Protein AF-A0A2S5KRJ1-F1 (afdb_monomer)

Secondary structure (DSSP, 8-state):
---------TT-BPPPPP-S-EEEEEEEEETTTTEEEEEEEEEETTEEEEEEEPPGGGTTSSSSEEEEEEETTTTEEEEEEES--SSS--EEEEEEHHHHHHHTTT-----TT-EEEEEEEEEETTEEEEEEEEE-SS-TT-EEEEEE-TT--EEEEEETT-SS-SEEEEEEEES---GGGGSPPTTPEEEEHHHHHHHHHHHHHSS--SS-TTSSTT--HHHHHHHHHTS-HHHHHHHHHTT-

Mean predicted aligned error: 10.85 Å

Structure (mmCIF, N/CA/C/O backbone):
data_AF-A0A2S5KRJ1-F1
#
_entry.id   AF-A0A2S5KRJ1-F1
#
loop_
_atom_site.group_PDB
_atom_site.id
_atom_site.type_symbol
_atom_site.label_atom_id
_atom_site.label_alt_id
_atom_site.label_comp_id
_atom_site.label_asym_id
_atom_site.label_entity_id
_atom_site.label_seq_id
_atom_site.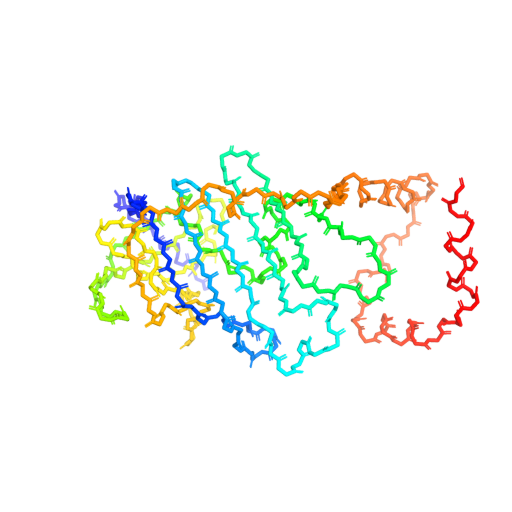pdbx_PDB_ins_code
_atom_site.Cartn_x
_atom_site.Cartn_y
_atom_site.Cartn_z
_atom_site.occupancy
_atom_site.B_iso_or_equiv
_atom_site.auth_seq_id
_atom_site.auth_comp_id
_atom_site.auth_asym_id
_atom_site.auth_atom_id
_atom_site.pdbx_PDB_model_num
ATOM 1 N N . MET A 1 1 ? -0.509 30.806 26.462 1.00 42.41 1 MET A N 1
ATOM 2 C CA . MET A 1 1 ? -1.448 29.739 26.056 1.00 42.41 1 MET A CA 1
ATOM 3 C C . MET A 1 1 ? -0.734 28.420 26.273 1.00 42.41 1 MET A C 1
ATOM 5 O O . MET A 1 1 ? 0.253 28.159 25.601 1.00 42.41 1 MET A O 1
ATOM 9 N N . LEU A 1 2 ? -1.128 27.694 27.318 1.00 40.06 2 LEU A N 1
ATOM 10 C CA . LEU A 1 2 ? -0.472 26.469 27.767 1.00 40.06 2 LEU A CA 1
ATOM 11 C C . LEU A 1 2 ? -0.752 25.332 26.782 1.00 40.06 2 LEU A C 1
ATOM 13 O O . LEU A 1 2 ? -1.908 25.013 26.513 1.00 40.06 2 LEU A O 1
ATOM 17 N N . ALA A 1 3 ? 0.322 24.740 26.264 1.00 44.66 3 ALA A N 1
ATOM 18 C CA . ALA A 1 3 ? 0.298 23.490 25.529 1.00 44.66 3 ALA A CA 1
ATOM 19 C C . ALA A 1 3 ? -0.211 22.380 26.460 1.00 44.66 3 ALA A C 1
ATOM 21 O O . ALA A 1 3 ? 0.516 21.889 27.323 1.00 44.66 3 ALA A O 1
ATOM 22 N N . GLY A 1 4 ? -1.481 22.011 26.300 1.00 41.34 4 GLY A N 1
ATOM 23 C CA . GLY A 1 4 ? -2.027 20.782 26.852 1.00 41.34 4 GLY A CA 1
ATOM 24 C C . GLY A 1 4 ? -1.409 19.600 26.117 1.00 41.34 4 GLY A C 1
ATOM 25 O O . GLY A 1 4 ? -1.949 19.141 25.115 1.00 41.34 4 GLY A O 1
ATOM 26 N N . LEU A 1 5 ? -0.256 19.136 26.600 1.00 47.00 5 LEU A N 1
ATOM 27 C CA . LEU A 1 5 ? 0.255 17.802 26.315 1.00 47.00 5 LEU A CA 1
ATOM 28 C C . LEU A 1 5 ? -0.793 16.810 26.827 1.00 47.00 5 LEU A C 1
ATOM 30 O O . LEU A 1 5 ? -0.835 16.491 28.013 1.00 47.00 5 LEU A O 1
ATOM 34 N N . LEU A 1 6 ? -1.685 16.380 25.936 1.00 51.94 6 LEU A N 1
ATOM 35 C CA . LEU A 1 6 ? -2.538 15.225 26.168 1.00 51.94 6 LEU A CA 1
ATOM 36 C C . LEU A 1 6 ? -1.606 14.060 26.498 1.00 51.94 6 LEU A C 1
ATOM 38 O O . LEU A 1 6 ? -0.845 13.602 25.646 1.00 51.94 6 LEU A O 1
ATOM 42 N N . ALA A 1 7 ? -1.633 13.635 27.760 1.00 54.44 7 ALA A N 1
ATOM 43 C CA . ALA A 1 7 ? -0.991 12.413 28.195 1.00 54.44 7 ALA A CA 1
ATOM 44 C C . ALA A 1 7 ? -1.502 11.284 27.295 1.00 54.44 7 ALA A C 1
ATOM 46 O O . ALA A 1 7 ? -2.692 10.965 27.300 1.00 54.44 7 ALA A O 1
ATOM 47 N N . ILE A 1 8 ? -0.612 10.715 26.484 1.00 53.53 8 ILE A N 1
ATOM 48 C CA . ILE A 1 8 ? -0.891 9.477 25.768 1.00 53.53 8 ILE A CA 1
ATOM 49 C C . ILE A 1 8 ? -1.135 8.439 26.866 1.00 53.53 8 ILE A C 1
ATOM 51 O O . ILE A 1 8 ? -0.222 8.090 27.613 1.00 53.53 8 ILE A O 1
ATOM 55 N N . ASN A 1 9 ? -2.399 8.043 27.028 1.00 56.94 9 ASN A N 1
ATOM 56 C CA . ASN A 1 9 ? -2.825 7.048 28.004 1.00 56.94 9 ASN A CA 1
ATOM 57 C C . ASN A 1 9 ? -1.955 5.790 27.882 1.00 56.94 9 ASN A C 1
ATOM 59 O O . ASN A 1 9 ? -1.609 5.374 26.775 1.00 56.94 9 ASN A O 1
ATOM 63 N N . ALA A 1 10 ? -1.680 5.135 29.012 1.00 58.44 10 ALA A N 1
ATOM 64 C CA . ALA A 1 10 ? -0.936 3.874 29.128 1.00 58.44 10 ALA A CA 1
ATOM 65 C C . ALA A 1 10 ? -1.621 2.655 28.451 1.00 58.44 10 ALA A C 1
ATOM 67 O O . ALA A 1 10 ? -1.411 1.514 28.847 1.00 58.44 10 ALA A O 1
ATOM 68 N N . GLN A 1 11 ? -2.475 2.890 27.454 1.00 72.56 11 GLN A N 1
ATOM 69 C CA . GLN A 1 11 ? -3.311 1.910 26.759 1.00 72.56 11 GLN A CA 1
ATOM 70 C C . GLN A 1 11 ? -3.100 1.934 25.238 1.00 72.56 11 GLN A C 1
ATOM 72 O O . GLN A 1 11 ? -3.869 1.312 24.509 1.00 72.56 11 GLN A O 1
ATOM 77 N N . ALA A 1 12 ? -2.073 2.638 24.747 1.00 85.25 12 ALA A N 1
ATOM 78 C CA . ALA A 1 12 ? -1.711 2.592 23.337 1.00 85.25 12 ALA A CA 1
ATOM 79 C C . ALA A 1 12 ? -1.321 1.153 22.955 1.00 85.25 12 ALA A C 1
ATOM 81 O O . ALA A 1 12 ? -0.321 0.613 23.426 1.00 85.25 12 ALA A O 1
ATOM 82 N N . ALA A 1 13 ? -2.144 0.524 22.123 1.00 92.94 13 ALA A N 1
ATOM 83 C CA . ALA A 1 13 ? -1.949 -0.820 21.612 1.00 92.94 13 ALA A CA 1
ATOM 84 C C . ALA A 1 13 ? -1.589 -0.765 20.126 1.00 92.94 13 ALA A C 1
ATOM 86 O O . ALA A 1 13 ? -1.962 0.161 19.401 1.00 92.94 13 ALA A O 1
ATOM 87 N N . GLN A 1 14 ? -0.870 -1.780 19.663 1.00 94.06 14 GLN A N 1
ATOM 88 C CA . GLN A 1 14 ? -0.626 -1.962 18.240 1.00 94.06 14 GLN A CA 1
ATOM 89 C C . GLN A 1 14 ? -1.920 -2.467 17.570 1.00 94.06 14 GLN A C 1
ATOM 91 O O . GLN A 1 14 ? -2.553 -3.390 18.099 1.00 94.06 14 GLN A O 1
ATOM 96 N N . PRO A 1 15 ? -2.342 -1.889 16.432 1.00 94.62 15 PRO A N 1
ATOM 97 C CA . PRO A 1 15 ? -3.514 -2.370 15.715 1.00 94.62 15 PRO A CA 1
ATOM 98 C C . PRO A 1 15 ? -3.286 -3.787 15.157 1.00 94.62 15 PRO A C 1
ATOM 100 O O . PRO A 1 15 ? -2.141 -4.176 14.887 1.00 94.62 15 PRO A O 1
ATOM 103 N N . PRO A 1 16 ? -4.362 -4.573 14.955 1.00 95.12 16 PRO A N 1
ATOM 104 C CA . PRO A 1 16 ? -4.246 -5.915 14.399 1.00 95.12 16 PRO A CA 1
ATOM 105 C C . PRO A 1 16 ? -3.627 -5.869 12.998 1.00 95.12 16 PRO A C 1
ATOM 107 O O . PRO A 1 16 ? -3.940 -4.989 12.201 1.00 95.12 16 PRO A O 1
ATOM 110 N N . GLN A 1 17 ? -2.758 -6.837 12.709 1.00 92.88 17 GLN A N 1
ATOM 111 C CA . GLN A 1 17 ? -2.114 -6.998 11.403 1.00 92.88 17 GLN A CA 1
ATOM 112 C C . GLN A 1 17 ? -2.881 -7.996 10.531 1.00 92.88 17 GLN A C 1
ATOM 114 O O . GLN A 1 17 ? -3.458 -8.935 11.095 1.00 92.88 17 GLN A O 1
ATOM 119 N N . PRO A 1 18 ? -2.879 -7.834 9.191 1.00 93.50 18 PRO A N 1
ATOM 120 C CA . PRO A 1 18 ? -3.532 -8.767 8.283 1.00 93.50 18 PRO A CA 1
ATOM 121 C C . PRO A 1 18 ? -3.092 -10.213 8.539 1.00 93.50 18 PRO A C 1
ATOM 123 O O . PRO A 1 18 ? -1.918 -10.553 8.403 1.00 93.50 18 PRO A O 1
ATOM 126 N N . LYS A 1 19 ? -4.037 -11.082 8.903 1.00 94.06 19 LYS A N 1
ATOM 127 C CA . LYS A 1 19 ? -3.770 -12.513 9.154 1.00 94.06 19 LYS A CA 1
ATOM 128 C C . LYS A 1 19 ? -3.854 -13.367 7.892 1.00 94.06 19 LYS A C 1
ATOM 130 O O . LYS A 1 19 ? -3.313 -14.469 7.857 1.00 94.06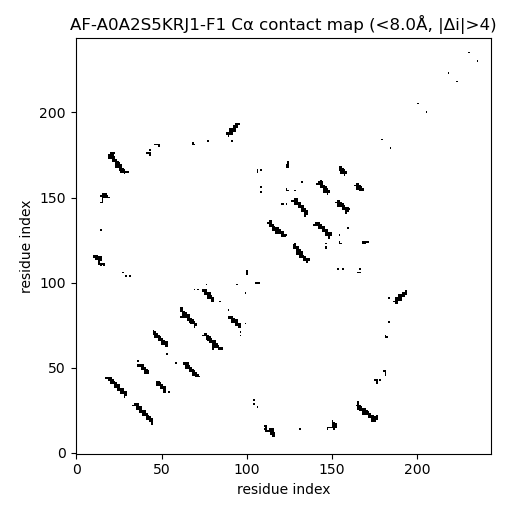 19 LYS A O 1
ATOM 135 N N . ALA A 1 20 ? -4.564 -12.878 6.880 1.00 94.88 20 ALA A N 1
ATOM 136 C CA . ALA A 1 20 ? -4.814 -13.582 5.634 1.00 94.88 20 ALA A CA 1
ATOM 137 C C . ALA A 1 20 ? -4.481 -12.694 4.437 1.00 94.88 20 ALA A C 1
ATOM 139 O O . ALA A 1 20 ? -4.571 -11.468 4.494 1.00 94.88 20 ALA A O 1
ATOM 140 N N . ALA A 1 21 ? -4.123 -13.343 3.334 1.00 97.12 21 ALA A N 1
ATOM 141 C CA . ALA A 1 21 ? -3.957 -12.667 2.063 1.00 97.12 21 ALA A CA 1
ATOM 142 C C . ALA A 1 21 ? -5.320 -12.187 1.532 1.00 97.12 21 ALA A C 1
ATOM 144 O O . ALA A 1 21 ? -6.351 -12.841 1.737 1.00 97.12 21 ALA A O 1
ATOM 145 N N . TYR A 1 22 ? -5.331 -11.038 0.861 1.00 97.62 22 TYR A N 1
ATOM 146 C CA . TYR A 1 22 ? -6.554 -10.443 0.331 1.00 97.62 22 TYR A CA 1
ATOM 147 C C . TYR A 1 22 ? -6.300 -9.640 -0.942 1.00 97.62 22 TYR A C 1
ATOM 149 O O . TYR A 1 22 ? -5.178 -9.223 -1.241 1.00 97.62 22 TYR A O 1
ATOM 157 N N . GLN A 1 23 ? -7.381 -9.405 -1.675 1.00 98.12 23 GLN A N 1
ATOM 158 C CA . GLN A 1 23 ? -7.471 -8.424 -2.741 1.00 98.12 23 GLN A CA 1
ATOM 159 C C . GLN A 1 23 ? -8.573 -7.420 -2.399 1.00 98.12 23 GLN A C 1
ATOM 161 O O . GLN A 1 23 ? -9.657 -7.817 -1.978 1.00 98.12 23 GLN A O 1
ATOM 166 N N . ALA A 1 24 ? -8.317 -6.133 -2.609 1.00 98.06 24 ALA A N 1
ATOM 167 C CA . ALA A 1 24 ? -9.288 -5.071 -2.411 1.00 98.06 24 ALA A CA 1
ATOM 168 C C . ALA A 1 24 ? -9.328 -4.120 -3.611 1.00 98.06 24 ALA A C 1
ATOM 170 O O . ALA A 1 24 ? -8.292 -3.773 -4.175 1.00 98.06 24 ALA A O 1
ATOM 171 N N . GLN A 1 25 ? -10.528 -3.683 -3.988 1.00 98.12 25 GLN A N 1
ATOM 172 C CA . GLN A 1 25 ? -10.719 -2.507 -4.836 1.00 98.12 25 GLN A CA 1
ATOM 173 C C . GLN A 1 25 ? -10.811 -1.290 -3.927 1.00 98.12 25 GLN A C 1
ATOM 175 O O . GLN A 1 25 ? -11.585 -1.305 -2.966 1.00 98.12 25 GLN A O 1
ATOM 180 N N . VAL A 1 26 ? -10.020 -0.261 -4.206 1.00 97.31 26 VAL A N 1
ATOM 181 C CA . VAL A 1 26 ? -9.858 0.884 -3.310 1.00 97.31 26 VAL A CA 1
ATOM 182 C C . VAL A 1 26 ? -9.901 2.192 -4.078 1.00 97.31 26 VAL A C 1
ATOM 184 O O . VAL A 1 26 ? -9.473 2.259 -5.228 1.00 97.31 26 VAL A O 1
ATOM 187 N N . ASP A 1 27 ? -10.354 3.234 -3.401 1.00 95.75 27 ASP A N 1
ATOM 188 C CA . ASP A 1 27 ? -10.204 4.618 -3.821 1.00 95.75 27 ASP A CA 1
ATOM 189 C C . ASP A 1 27 ? -9.090 5.260 -2.993 1.00 95.75 27 ASP A C 1
ATOM 191 O O . ASP A 1 27 ? -9.167 5.293 -1.762 1.00 95.75 27 ASP A O 1
ATOM 195 N N . ILE A 1 28 ? -8.063 5.783 -3.664 1.00 93.19 28 ILE A N 1
ATOM 196 C CA . ILE A 1 28 ? -6.984 6.549 -3.033 1.00 93.19 28 ILE A CA 1
ATOM 197 C C . ILE A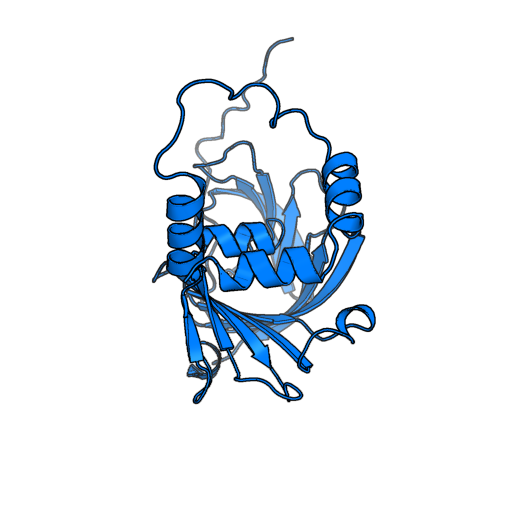 1 28 ? -7.222 8.024 -3.336 1.00 93.19 28 ILE A C 1
ATOM 199 O O . ILE A 1 28 ? -7.192 8.431 -4.497 1.00 93.19 28 ILE A O 1
ATOM 203 N N . TRP A 1 29 ? -7.476 8.832 -2.311 1.00 91.69 29 TRP A N 1
ATOM 204 C CA . TRP A 1 29 ? -7.663 10.271 -2.487 1.00 91.69 29 TRP A CA 1
ATOM 205 C C . TRP A 1 29 ? -6.341 11.014 -2.280 1.00 91.69 29 TRP A C 1
ATOM 207 O O . TRP A 1 29 ? -5.741 10.949 -1.209 1.00 91.69 29 TRP A O 1
ATOM 217 N N . ASP A 1 30 ? -5.906 11.741 -3.309 1.00 87.44 30 ASP A N 1
ATOM 218 C CA . ASP A 1 30 ? -4.767 12.654 -3.241 1.00 87.44 30 ASP A CA 1
ATOM 219 C C . ASP A 1 30 ? -5.273 14.063 -2.936 1.00 87.44 30 ASP A C 1
ATOM 221 O O . ASP A 1 30 ? -5.868 14.731 -3.791 1.00 87.44 30 ASP A O 1
ATOM 225 N N . ALA A 1 31 ? -5.015 14.520 -1.713 1.00 85.00 31 ALA A N 1
ATOM 226 C CA . ALA A 1 31 ? -5.400 15.847 -1.255 1.00 85.00 31 ALA A CA 1
ATOM 227 C C . ALA A 1 31 ? -4.734 16.972 -2.067 1.00 85.00 31 ALA A C 1
ATOM 229 O O . ALA A 1 31 ? -5.354 18.015 -2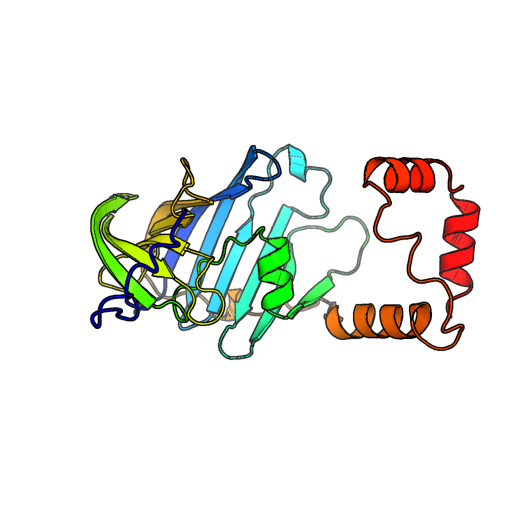.263 1.00 85.00 31 ALA A O 1
ATOM 230 N N . ARG A 1 32 ? -3.514 16.760 -2.589 1.00 83.81 32 ARG A N 1
ATOM 231 C CA . ARG A 1 32 ? -2.750 17.783 -3.334 1.00 83.81 32 ARG A CA 1
ATOM 232 C C . ARG A 1 32 ? -3.430 18.135 -4.648 1.00 83.81 32 ARG A C 1
ATOM 234 O O . ARG A 1 32 ? -3.503 19.296 -5.028 1.00 83.81 32 ARG A O 1
ATOM 241 N N . ASN A 1 33 ? -3.944 17.109 -5.318 1.00 85.44 33 ASN A N 1
ATOM 242 C CA . ASN A 1 33 ? -4.598 17.231 -6.616 1.00 85.44 33 ASN A CA 1
ATOM 243 C C . ASN A 1 33 ? -6.128 17.258 -6.503 1.00 85.44 33 ASN A C 1
ATOM 245 O O . ASN A 1 33 ? -6.812 17.408 -7.512 1.00 85.44 33 ASN A O 1
ATOM 249 N N . ASN A 1 34 ? -6.661 17.085 -5.288 1.00 89.75 34 ASN A N 1
ATOM 250 C CA . ASN A 1 34 ? -8.076 16.877 -4.994 1.00 89.75 34 ASN A CA 1
ATOM 251 C C . ASN A 1 34 ? -8.725 15.818 -5.909 1.00 89.75 34 ASN A C 1
ATOM 253 O O . ASN A 1 34 ? -9.796 16.026 -6.483 1.00 89.75 34 ASN A O 1
ATOM 257 N N . ARG A 1 35 ? -8.057 14.671 -6.069 1.00 89.62 35 ARG A N 1
ATOM 258 C CA . ARG A 1 35 ? -8.453 13.615 -7.016 1.00 89.62 35 ARG A CA 1
ATOM 259 C C . ARG A 1 35 ? -8.530 12.254 -6.357 1.00 89.62 35 ARG A C 1
ATOM 261 O O . ARG A 1 35 ? -7.877 12.010 -5.350 1.00 89.62 35 ARG A O 1
ATOM 268 N N . VAL A 1 36 ? -9.351 11.383 -6.935 1.00 92.06 36 VAL A N 1
ATOM 269 C CA . VAL A 1 36 ? -9.488 9.988 -6.513 1.00 92.06 36 VAL A CA 1
ATOM 270 C C . VAL A 1 36 ? -8.889 9.093 -7.584 1.00 92.06 36 VAL A C 1
ATOM 272 O O . VAL A 1 36 ? -9.258 9.194 -8.752 1.00 92.06 36 VAL A O 1
ATOM 275 N N . TYR A 1 37 ? -7.991 8.211 -7.167 1.00 92.19 37 TYR A N 1
ATOM 276 C CA . TYR A 1 37 ? -7.362 7.208 -8.007 1.00 92.19 37 TYR A CA 1
ATOM 277 C C . TYR A 1 37 ? -7.905 5.829 -7.627 1.00 92.19 37 TYR A C 1
ATOM 279 O O . TYR A 1 37 ? -7.600 5.343 -6.532 1.00 92.19 37 TYR A O 1
ATOM 287 N N . PRO A 1 38 ? -8.708 5.189 -8.493 1.00 95.31 38 PRO A N 1
ATOM 288 C CA . PRO A 1 38 ? -9.123 3.817 -8.268 1.00 95.31 38 PRO A CA 1
ATOM 289 C C . PRO A 1 38 ? -7.912 2.892 -8.401 1.00 95.31 38 PRO A C 1
ATOM 291 O O . PRO A 1 38 ? -7.102 3.003 -9.328 1.00 95.31 38 PRO A O 1
ATOM 294 N N . ALA A 1 39 ? -7.779 1.957 -7.473 1.00 95.75 39 ALA A N 1
ATOM 295 C CA . ALA A 1 39 ? -6.682 1.009 -7.448 1.00 95.75 39 ALA A CA 1
ATOM 296 C C . ALA A 1 39 ? -7.146 -0.381 -7.011 1.00 95.75 39 ALA A C 1
ATOM 298 O O . ALA A 1 39 ? -8.210 -0.569 -6.421 1.00 95.75 39 ALA A O 1
ATOM 299 N N . VAL A 1 40 ? -6.315 -1.374 -7.313 1.00 97.19 40 VAL A N 1
ATOM 300 C CA . VAL A 1 40 ? -6.439 -2.724 -6.768 1.00 97.19 40 VAL A CA 1
ATOM 301 C C . VAL A 1 40 ? -5.256 -2.975 -5.851 1.00 97.19 40 VAL A C 1
ATOM 303 O O . VAL A 1 40 ? -4.107 -2.889 -6.290 1.00 97.19 40 VAL A O 1
ATOM 306 N N . VAL A 1 41 ? -5.546 -3.298 -4.597 1.00 96.94 41 VAL A N 1
ATOM 307 C CA . VAL A 1 41 ? -4.561 -3.704 -3.598 1.00 96.94 41 VAL A CA 1
ATOM 308 C C . VAL A 1 41 ? -4.577 -5.220 -3.497 1.00 96.94 41 VAL A C 1
ATOM 310 O O . VAL A 1 41 ? -5.630 -5.816 -3.303 1.00 96.94 41 VAL A O 1
ATOM 313 N N . ASN A 1 42 ? -3.417 -5.849 -3.620 1.00 97.44 42 ASN A N 1
ATOM 314 C CA . ASN A 1 42 ? -3.202 -7.237 -3.237 1.00 97.44 42 ASN A CA 1
ATOM 315 C C . ASN A 1 42 ? -2.266 -7.233 -2.027 1.00 97.44 42 ASN A C 1
ATOM 317 O O . ASN A 1 42 ? -1.248 -6.543 -2.045 1.00 97.44 42 ASN A O 1
ATOM 321 N N . ALA A 1 43 ? -2.579 -8.011 -1.000 1.00 95.50 43 ALA A N 1
ATOM 322 C CA . ALA A 1 43 ? -1.718 -8.187 0.161 1.00 95.50 43 ALA A CA 1
ATOM 323 C C . ALA A 1 43 ? -1.468 -9.673 0.403 1.00 95.50 43 ALA A C 1
ATOM 325 O O . ALA A 1 43 ? -2.386 -10.491 0.313 1.00 95.50 43 ALA A O 1
ATOM 326 N N . TYR A 1 44 ? -0.220 -10.016 0.698 1.00 91.75 44 TYR A N 1
ATOM 327 C CA . TYR A 1 44 ? 0.217 -11.377 0.973 1.00 91.75 44 TYR A CA 1
ATOM 328 C C . TYR A 1 44 ? 1.311 -11.341 2.029 1.00 91.75 44 TYR A C 1
ATOM 330 O O . TYR A 1 44 ? 2.340 -10.710 1.806 1.00 91.75 44 TYR A O 1
ATOM 338 N N . THR A 1 45 ? 1.078 -12.020 3.156 1.00 85.25 45 THR A N 1
ATOM 339 C CA . THR A 1 45 ? 1.955 -12.000 4.338 1.00 85.25 45 THR A CA 1
ATOM 340 C C . THR A 1 45 ? 2.271 -10.567 4.783 1.00 85.25 45 THR A C 1
ATOM 342 O O . THR A 1 45 ? 1.407 -9.911 5.354 1.00 85.25 45 THR A O 1
ATOM 345 N N . SER A 1 46 ? 3.472 -10.072 4.494 1.00 88.12 46 SER A N 1
ATOM 346 C CA . SER A 1 46 ? 3.929 -8.706 4.758 1.00 88.12 46 SER A CA 1
ATOM 347 C C . SER A 1 46 ? 3.954 -7.825 3.508 1.00 88.12 46 SER A C 1
ATOM 349 O O . SER A 1 46 ? 4.086 -6.612 3.623 1.00 88.12 46 SER A O 1
ATOM 351 N N . LYS A 1 47 ? 3.853 -8.408 2.309 1.00 92.94 47 LYS A N 1
ATOM 352 C CA . LYS A 1 47 ? 3.994 -7.691 1.043 1.00 92.94 47 LYS A CA 1
ATOM 353 C C . LYS A 1 47 ? 2.669 -7.093 0.602 1.00 92.94 47 LYS A C 1
ATOM 355 O O . LYS A 1 47 ? 1.609 -7.715 0.708 1.00 92.94 47 LYS A O 1
ATOM 360 N N . MET A 1 48 ? 2.751 -5.910 0.013 1.00 94.88 48 MET A N 1
ATOM 361 C CA . MET A 1 48 ? 1.611 -5.222 -0.575 1.00 94.88 48 MET A CA 1
ATOM 362 C C . MET A 1 48 ? 1.909 -4.881 -2.026 1.00 94.88 48 MET A C 1
ATOM 364 O O . MET A 1 48 ? 3.026 -4.524 -2.381 1.00 94.88 48 MET A O 1
ATOM 368 N N . ARG A 1 49 ? 0.900 -4.975 -2.880 1.00 95.38 49 ARG A N 1
ATOM 369 C CA . ARG A 1 49 ? 0.949 -4.542 -4.268 1.00 95.38 49 ARG A CA 1
ATOM 370 C C . ARG A 1 49 ? -0.235 -3.638 -4.533 1.00 95.38 49 ARG A C 1
ATOM 372 O O . ARG A 1 49 ? -1.365 -4.027 -4.273 1.00 95.38 49 ARG A O 1
ATOM 379 N N . ILE A 1 50 ? 0.019 -2.480 -5.117 1.00 95.12 50 ILE A N 1
ATOM 380 C CA . ILE A 1 50 ? -0.993 -1.511 -5.515 1.00 95.12 50 ILE A CA 1
ATOM 381 C C . ILE A 1 50 ? -0.898 -1.346 -7.022 1.00 95.12 50 ILE A C 1
ATOM 383 O O . ILE A 1 50 ? 0.130 -0.924 -7.545 1.00 95.12 50 ILE A O 1
ATOM 387 N N . ARG A 1 51 ? -1.971 -1.679 -7.731 1.00 95.38 51 ARG A N 1
ATOM 388 C CA . ARG A 1 51 ? -2.118 -1.388 -9.155 1.00 95.38 51 ARG A CA 1
ATOM 389 C C . ARG A 1 51 ? -3.091 -0.231 -9.312 1.00 95.38 51 ARG A C 1
ATOM 391 O O . ARG A 1 51 ? -4.293 -0.429 -9.148 1.00 95.38 51 ARG A O 1
ATOM 398 N N . MET A 1 52 ? -2.575 0.946 -9.646 1.00 93.06 52 MET A N 1
ATOM 399 C CA . MET A 1 52 ? -3.406 2.098 -9.992 1.00 93.06 52 MET A CA 1
ATOM 400 C C . MET A 1 52 ? -4.065 1.850 -11.346 1.00 93.06 52 MET A C 1
ATOM 402 O O . MET A 1 52 ? -3.394 1.463 -12.304 1.00 93.06 52 MET A O 1
ATOM 406 N N . GLN A 1 53 ? -5.377 2.038 -11.427 1.00 90.56 53 GLN A N 1
ATOM 407 C CA . GLN A 1 53 ? -6.089 1.965 -12.695 1.00 90.56 53 GLN A CA 1
ATOM 408 C C . GLN A 1 53 ? -5.860 3.265 -13.470 1.00 90.56 53 GLN A C 1
ATOM 410 O O . GLN A 1 53 ? -5.817 4.349 -12.889 1.00 90.56 53 GLN A O 1
ATOM 415 N N . LYS A 1 54 ? -5.689 3.162 -14.788 1.00 85.56 54 LYS A N 1
ATOM 416 C CA . LYS A 1 54 ? -5.482 4.327 -15.649 1.00 85.56 54 LYS A CA 1
ATOM 417 C C . LYS A 1 54 ? -6.763 5.148 -15.720 1.00 85.56 54 LYS A C 1
ATOM 419 O O . LYS A 1 54 ? -7.785 4.674 -16.209 1.00 85.56 54 LYS A O 1
ATOM 424 N N . THR A 1 55 ? -6.691 6.376 -15.227 1.00 86.56 55 THR A N 1
ATOM 425 C CA . THR A 1 55 ? -7.752 7.371 -15.387 1.00 86.56 55 THR A CA 1
ATOM 426 C C . THR A 1 55 ? -7.564 8.139 -16.698 1.00 86.56 55 THR A C 1
ATOM 428 O O . THR A 1 55 ? -6.543 7.997 -17.380 1.00 86.56 55 THR A O 1
ATOM 431 N N . GLN A 1 56 ? -8.539 8.973 -17.066 1.00 85.44 56 GLN A N 1
ATOM 432 C CA . GLN A 1 56 ? -8.459 9.816 -18.263 1.00 85.44 56 GLN A CA 1
ATOM 433 C C . GLN A 1 56 ? -7.235 10.746 -18.237 1.00 85.44 56 GLN A C 1
ATOM 435 O O . GLN A 1 56 ? -6.610 10.999 -19.259 1.00 85.44 56 GLN A O 1
ATOM 440 N N . GLU A 1 57 ? -6.828 11.203 -17.062 1.00 79.56 57 GLU A N 1
ATOM 441 C CA . GLU A 1 57 ? -5.701 12.120 -16.894 1.00 79.56 57 GLU A CA 1
ATOM 442 C C . GLU 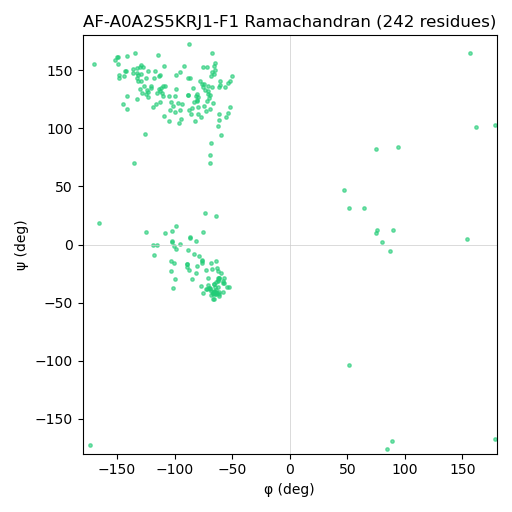A 1 57 ? -4.351 11.401 -16.937 1.00 79.56 57 GLU A C 1
ATOM 444 O O . GLU A 1 57 ? -3.324 12.016 -17.208 1.00 79.56 57 GLU A O 1
ATOM 449 N N . MET A 1 58 ? -4.357 10.082 -16.739 1.00 80.19 58 MET A N 1
ATOM 450 C CA . MET A 1 58 ? -3.196 9.226 -16.947 1.00 80.19 58 MET A CA 1
ATOM 451 C C . MET A 1 58 ? -3.071 8.752 -18.401 1.00 80.19 58 MET A C 1
ATOM 453 O O . MET A 1 58 ? -2.201 7.933 -18.686 1.00 80.19 58 MET A O 1
ATOM 457 N N . GLN A 1 59 ? -3.902 9.229 -19.340 1.00 83.00 59 GLN A N 1
ATOM 458 C CA . GLN A 1 59 ? -3.864 8.779 -20.742 1.00 83.00 59 GLN A CA 1
ATOM 459 C C . GLN A 1 59 ? -2.483 8.927 -21.383 1.00 83.00 59 GLN A C 1
ATOM 461 O O . GLN A 1 59 ? -2.054 8.022 -22.102 1.00 83.00 59 GLN A O 1
ATOM 466 N N . ASN A 1 60 ? -1.773 10.001 -21.030 1.00 81.81 60 ASN A N 1
ATOM 467 C CA . ASN A 1 60 ? -0.434 10.306 -21.529 1.00 81.81 60 ASN A CA 1
ATOM 468 C C . ASN A 1 60 ? 0.686 9.575 -20.772 1.00 81.81 60 ASN A C 1
ATOM 470 O O . ASN A 1 60 ? 1.840 9.640 -21.190 1.00 81.81 60 ASN A O 1
ATOM 474 N N . MET A 1 61 ? 0.384 8.887 -19.665 1.00 75.81 61 MET A N 1
ATOM 475 C CA . MET A 1 61 ? 1.386 8.063 -18.997 1.00 75.81 61 MET A CA 1
ATOM 476 C C . MET A 1 61 ? 1.689 6.820 -19.846 1.00 75.81 61 MET A C 1
ATOM 478 O O . MET A 1 61 ? 0.756 6.183 -20.354 1.00 75.81 61 MET A O 1
ATOM 482 N N . PRO A 1 62 ? 2.975 6.451 -19.993 1.00 75.12 62 PRO A N 1
ATOM 483 C CA . PRO A 1 62 ? 3.352 5.235 -20.695 1.00 75.12 62 PRO A CA 1
ATOM 484 C C . PRO A 1 62 ? 2.769 4.002 -19.997 1.00 75.12 62 PRO A C 1
ATOM 486 O O . PRO A 1 62 ? 2.839 3.865 -18.774 1.00 75.12 62 PRO A O 1
ATOM 489 N N . GLY A 1 63 ? 2.225 3.085 -20.798 1.00 81.75 63 GLY A N 1
ATOM 490 C CA . GLY A 1 63 ? 1.573 1.873 -20.314 1.00 81.75 63 GLY A CA 1
ATOM 491 C C . GLY A 1 63 ? 0.101 2.053 -19.921 1.00 81.75 63 GLY A C 1
ATOM 492 O O . GLY A 1 63 ? -0.513 3.107 -20.098 1.00 81.75 63 GLY A O 1
ATOM 493 N N . ASP A 1 64 ? -0.472 0.976 -19.394 1.00 81.44 64 ASP A N 1
ATOM 494 C CA . ASP A 1 64 ? -1.895 0.822 -19.079 1.00 81.44 64 ASP A CA 1
ATOM 495 C C . ASP A 1 64 ? -2.204 1.017 -17.591 1.00 81.44 64 ASP A C 1
ATOM 497 O O . ASP A 1 64 ? -3.363 1.150 -17.215 1.00 81.44 64 ASP A O 1
ATOM 501 N N . ALA A 1 65 ? -1.190 0.969 -16.728 1.00 84.44 65 ALA A N 1
ATOM 502 C CA . ALA A 1 65 ? -1.305 1.173 -15.286 1.00 84.44 65 ALA A CA 1
ATOM 503 C C . ALA A 1 65 ? 0.088 1.279 -14.662 1.00 84.44 65 ALA A C 1
ATOM 505 O O . ALA A 1 65 ? 1.039 0.694 -15.179 1.00 84.44 65 ALA A O 1
ATOM 506 N N . ALA A 1 66 ? 0.183 1.939 -13.511 1.00 89.19 66 ALA A N 1
ATOM 507 C CA . ALA A 1 66 ? 1.367 1.897 -12.660 1.00 89.19 66 ALA A CA 1
ATOM 508 C C . ALA A 1 66 ? 1.149 0.890 -11.524 1.00 89.19 66 ALA A C 1
ATOM 510 O O . ALA A 1 66 ? 0.092 0.867 -10.885 1.00 89.19 66 ALA A O 1
ATOM 511 N N . VAL A 1 67 ? 2.146 0.040 -11.289 1.00 93.62 67 VAL A N 1
ATOM 512 C CA . VAL A 1 67 ? 2.166 -0.914 -10.180 1.00 93.62 67 VAL A CA 1
ATOM 513 C C . VAL A 1 67 ? 3.258 -0.514 -9.207 1.00 93.62 67 VAL A C 1
ATOM 515 O O . VAL A 1 67 ? 4.392 -0.285 -9.617 1.00 93.62 67 VAL A O 1
ATOM 518 N N . ALA A 1 68 ? 2.911 -0.474 -7.926 1.00 93.38 68 ALA A N 1
ATOM 519 C CA . ALA A 1 68 ? 3.845 -0.377 -6.819 1.00 93.38 68 ALA A CA 1
ATOM 520 C C . ALA A 1 68 ? 3.792 -1.671 -5.998 1.00 93.38 68 ALA A C 1
ATOM 522 O O . ALA A 1 68 ? 2.707 -2.169 -5.700 1.00 93.38 68 ALA A O 1
ATOM 523 N N . VAL A 1 69 ? 4.945 -2.224 -5.640 1.00 94.88 69 VAL A N 1
ATOM 524 C CA . VAL A 1 69 ? 5.085 -3.366 -4.729 1.00 94.88 69 VAL A CA 1
ATOM 525 C C . VAL A 1 69 ? 5.928 -2.922 -3.543 1.00 94.88 69 VAL A C 1
ATOM 527 O O . VAL A 1 69 ? 6.956 -2.284 -3.741 1.00 94.88 69 VAL A O 1
ATOM 530 N N . PHE A 1 70 ? 5.499 -3.275 -2.339 1.00 92.94 70 PHE A N 1
ATOM 531 C CA . PHE A 1 70 ? 6.103 -2.905 -1.066 1.00 92.94 70 PHE A CA 1
ATOM 532 C C . PHE A 1 70 ? 6.443 -4.166 -0.290 1.00 92.94 70 PHE A C 1
ATOM 534 O O . PHE A 1 70 ? 5.590 -5.047 -0.135 1.00 92.94 70 PHE A O 1
ATOM 541 N N . ASP A 1 71 ? 7.664 -4.228 0.223 1.00 92.31 71 ASP A N 1
ATOM 542 C CA . ASP A 1 71 ? 8.099 -5.261 1.147 1.00 92.31 71 ASP A CA 1
ATOM 543 C C . ASP A 1 71 ? 8.678 -4.607 2.412 1.00 92.31 71 ASP A C 1
ATOM 545 O O . ASP A 1 71 ? 9.854 -4.241 2.447 1.00 92.31 71 ASP A O 1
ATOM 549 N N . PRO A 1 72 ? 7.868 -4.435 3.470 1.00 86.94 72 PRO A N 1
ATOM 550 C CA . PRO A 1 72 ? 8.321 -3.809 4.705 1.00 86.94 72 PRO A CA 1
ATOM 551 C C . PRO A 1 72 ? 9.336 -4.673 5.465 1.00 86.94 72 PRO A C 1
ATOM 553 O O . PRO A 1 72 ? 10.023 -4.154 6.338 1.00 86.94 72 PRO A O 1
ATOM 556 N N . VAL A 1 73 ? 9.460 -5.969 5.144 1.00 88.88 73 VAL A N 1
ATOM 557 C CA . VAL A 1 73 ? 10.458 -6.845 5.775 1.00 88.88 73 VAL A CA 1
ATOM 558 C C . VAL A 1 73 ? 11.847 -6.545 5.223 1.00 88.88 73 VAL A C 1
ATOM 560 O O . VAL A 1 73 ? 12.806 -6.493 5.989 1.00 88.88 73 VAL A O 1
ATOM 563 N N . THR A 1 74 ? 11.963 -6.323 3.911 1.00 91.06 74 THR A N 1
ATOM 564 C CA . THR A 1 74 ? 13.244 -5.960 3.282 1.00 91.06 74 THR A CA 1
ATOM 565 C C . THR A 1 74 ? 13.484 -4.450 3.241 1.00 91.06 74 THR A C 1
ATOM 567 O O . THR A 1 74 ? 14.619 -4.021 3.049 1.00 91.06 74 THR A O 1
ATOM 570 N N . GLY A 1 75 ? 12.440 -3.636 3.426 1.00 89.50 75 GLY A N 1
ATOM 571 C CA . GLY A 1 75 ? 12.492 -2.180 3.272 1.00 89.50 75 GLY A CA 1
ATOM 572 C C . GLY A 1 75 ? 12.526 -1.721 1.810 1.00 89.50 75 GLY A C 1
ATOM 573 O O . GLY A 1 75 ? 12.798 -0.548 1.538 1.00 89.50 75 GLY A O 1
ATOM 574 N N . GLU A 1 76 ? 12.254 -2.628 0.871 1.00 90.69 76 GLU A N 1
ATOM 575 C CA . GLU A 1 76 ? 12.314 -2.369 -0.563 1.00 90.69 76 GLU A CA 1
ATOM 576 C C . GLU A 1 76 ? 10.929 -2.082 -1.140 1.00 90.69 76 GLU A C 1
ATOM 578 O O . GLU A 1 76 ? 9.919 -2.680 -0.756 1.00 90.69 76 GLU A O 1
ATOM 583 N N . ALA A 1 77 ? 10.901 -1.204 -2.136 1.00 93.06 77 ALA A N 1
ATOM 584 C CA . ALA A 1 77 ? 9.741 -0.999 -2.975 1.00 93.06 77 ALA A CA 1
ATOM 585 C C . ALA A 1 77 ? 10.127 -0.987 -4.456 1.00 93.06 77 ALA A C 1
ATOM 587 O O . ALA A 1 77 ? 11.210 -0.546 -4.843 1.00 93.06 77 ALA A O 1
ATOM 588 N N . PHE A 1 78 ? 9.212 -1.459 -5.297 1.00 94.38 78 PHE A N 1
ATOM 589 C CA . PHE A 1 78 ? 9.363 -1.486 -6.747 1.00 94.38 78 PHE A CA 1
ATOM 590 C C . PHE A 1 78 ? 8.200 -0.750 -7.388 1.00 94.38 78 PHE A C 1
ATOM 592 O O . PHE A 1 78 ? 7.049 -1.014 -7.048 1.00 94.38 78 PHE A O 1
ATOM 599 N N . VAL A 1 79 ? 8.483 0.125 -8.346 1.00 93.00 79 VAL A N 1
ATOM 600 C CA . VAL A 1 79 ? 7.461 0.803 -9.144 1.00 93.00 79 VAL A CA 1
ATOM 601 C C . VAL A 1 79 ? 7.736 0.552 -10.617 1.00 93.00 79 VAL A C 1
ATOM 603 O O . VAL A 1 79 ? 8.857 0.744 -11.085 1.00 93.00 79 VAL A O 1
ATOM 606 N N . TYR A 1 80 ? 6.725 0.110 -11.357 1.00 92.81 80 TYR A N 1
ATOM 607 C CA . TYR A 1 80 ? 6.852 -0.160 -12.786 1.00 92.81 80 TYR A CA 1
ATOM 608 C C . TYR A 1 80 ? 5.537 0.099 -13.535 1.00 92.81 80 TYR A C 1
ATOM 610 O O . TYR A 1 80 ? 4.452 -0.133 -12.988 1.00 92.81 80 TYR A O 1
ATOM 618 N N . PRO A 1 81 ? 5.600 0.581 -14.789 1.00 91.25 81 PRO A N 1
ATOM 619 C CA . PRO A 1 81 ? 4.434 0.617 -15.654 1.00 91.25 81 PRO A CA 1
ATOM 620 C C . PRO A 1 81 ? 4.076 -0.806 -16.095 1.00 91.25 81 PRO A C 1
ATOM 622 O O . PRO A 1 81 ? 4.927 -1.682 -16.195 1.00 91.25 81 PRO A O 1
ATOM 625 N N . THR A 1 82 ? 2.807 -1.037 -16.394 1.00 89.44 82 THR A N 1
ATOM 626 C CA . THR A 1 82 ? 2.315 -2.269 -17.026 1.00 89.44 82 THR A CA 1
ATOM 627 C C . THR A 1 82 ? 1.764 -1.954 -18.407 1.00 89.44 82 THR A C 1
ATOM 629 O O . THR A 1 82 ? 1.481 -0.798 -18.699 1.00 89.44 82 THR A O 1
ATOM 632 N N . GLY A 1 83 ? 1.588 -2.963 -19.259 1.00 86.19 83 GLY A N 1
ATOM 633 C CA . GLY A 1 83 ? 1.106 -2.765 -20.628 1.00 86.19 83 GLY A CA 1
ATOM 634 C C . GLY A 1 83 ? 2.228 -2.514 -21.634 1.00 86.19 83 GLY A C 1
ATOM 635 O O . GLY A 1 83 ? 3.412 -2.720 -21.345 1.00 86.19 83 GLY A O 1
ATOM 636 N N . ARG A 1 84 ? 1.852 -2.106 -22.850 1.00 77.31 84 ARG A N 1
ATOM 637 C CA . ARG A 1 84 ? 2.821 -1.795 -23.910 1.00 77.31 84 ARG A CA 1
ATOM 638 C C . ARG A 1 84 ? 3.396 -0.396 -23.699 1.00 77.31 84 ARG A C 1
ATOM 640 O O . ARG A 1 84 ? 2.661 0.585 -23.656 1.00 77.31 84 ARG A O 1
ATOM 647 N N . VAL A 1 85 ? 4.719 -0.309 -23.612 1.00 77.25 85 VAL A N 1
ATOM 648 C CA . VAL A 1 85 ? 5.456 0.959 -23.610 1.00 77.25 85 VAL A CA 1
ATOM 649 C C . VAL A 1 85 ? 5.927 1.196 -25.045 1.00 77.25 85 VAL A C 1
ATOM 651 O O . VAL A 1 85 ? 6.580 0.331 -25.618 1.00 77.25 85 VAL A O 1
ATOM 654 N N . ALA A 1 86 ? 5.532 2.317 -25.657 1.00 65.00 86 ALA A N 1
ATOM 655 C CA . ALA A 1 86 ? 5.497 2.475 -27.118 1.00 65.00 86 ALA A CA 1
ATOM 656 C C . ALA A 1 86 ? 6.854 2.396 -27.852 1.00 65.00 86 ALA A C 1
ATOM 658 O O . ALA A 1 86 ? 6.854 2.232 -29.066 1.00 65.00 86 ALA A O 1
ATOM 659 N N . ALA A 1 87 ? 7.993 2.484 -27.162 1.00 62.38 87 ALA A N 1
ATOM 660 C CA . ALA A 1 87 ? 9.318 2.415 -27.792 1.00 62.38 87 ALA A CA 1
ATOM 661 C C . ALA A 1 87 ? 10.465 2.185 -26.785 1.00 62.38 87 ALA A C 1
ATOM 663 O O . ALA A 1 87 ? 11.610 2.515 -27.076 1.00 62.38 87 ALA A O 1
ATOM 664 N N . GLY A 1 88 ? 10.170 1.703 -25.572 1.00 66.56 88 GLY A N 1
ATOM 665 C CA . GLY A 1 88 ? 11.116 1.757 -24.453 1.00 66.56 88 GLY A CA 1
ATOM 666 C C . GLY A 1 88 ? 11.348 0.415 -23.779 1.00 66.56 88 GLY A C 1
ATOM 667 O O . GLY A 1 88 ? 10.464 -0.443 -23.754 1.00 66.56 88 GLY A O 1
ATOM 668 N N . GLU A 1 89 ? 12.533 0.268 -23.186 1.00 80.31 89 GLU A N 1
ATOM 669 C CA . GLU A 1 89 ? 12.799 -0.795 -22.222 1.00 80.31 89 GLU A CA 1
ATOM 670 C C . GLU A 1 89 ? 11.783 -0.720 -21.076 1.00 80.31 89 GLU A C 1
ATOM 672 O O . GLU A 1 89 ? 11.491 0.351 -20.538 1.00 80.31 89 GLU A O 1
ATOM 677 N N . GLN A 1 90 ? 11.242 -1.871 -20.688 1.00 88.69 90 GLN A N 1
ATOM 678 C CA . GLN A 1 90 ? 10.419 -1.974 -19.494 1.00 88.69 90 GLN A CA 1
ATOM 679 C C . GLN A 1 90 ? 11.330 -1.856 -18.270 1.00 88.69 90 GLN A C 1
ATOM 681 O O . GLN A 1 90 ? 12.201 -2.696 -18.054 1.00 88.69 90 GLN A O 1
ATOM 686 N N . ILE A 1 91 ? 11.155 -0.792 -17.488 1.00 91.56 91 ILE A N 1
ATOM 687 C CA . ILE A 1 91 ? 12.005 -0.492 -16.333 1.00 91.56 91 ILE A CA 1
ATOM 688 C C . ILE A 1 91 ? 11.229 -0.736 -15.038 1.00 91.56 91 ILE A C 1
ATOM 690 O O . ILE A 1 91 ? 10.070 -0.340 -14.907 1.00 91.56 91 ILE A O 1
ATOM 694 N N . VAL A 1 92 ? 11.892 -1.366 -14.070 1.00 94.50 92 VAL A N 1
ATOM 695 C CA . VAL A 1 92 ? 11.472 -1.395 -12.665 1.00 94.50 92 VAL A CA 1
ATOM 696 C C . VAL A 1 92 ? 12.323 -0.398 -11.903 1.00 94.50 92 VAL A C 1
ATOM 698 O O . VAL A 1 92 ? 13.539 -0.547 -11.822 1.00 94.50 92 VAL A O 1
ATOM 701 N N . MET A 1 93 ? 11.687 0.605 -11.314 1.00 94.00 93 MET A N 1
ATOM 702 C CA . MET A 1 93 ? 12.349 1.519 -10.393 1.00 94.00 93 MET A CA 1
ATOM 703 C C . MET A 1 93 ? 12.348 0.895 -9.004 1.00 94.00 93 MET A C 1
ATOM 705 O O . MET A 1 93 ? 11.283 0.663 -8.431 1.00 94.00 93 MET A O 1
ATOM 709 N N . LYS A 1 94 ? 13.534 0.631 -8.462 1.00 94.88 94 LYS A N 1
ATOM 710 C CA . LYS A 1 94 ? 13.712 0.240 -7.066 1.00 94.88 94 LYS A CA 1
ATOM 711 C C . LYS A 1 94 ? 13.876 1.497 -6.214 1.00 94.88 94 LYS A C 1
ATOM 713 O O . LYS A 1 94 ? 14.676 2.374 -6.543 1.00 94.88 94 LYS A O 1
ATOM 718 N N . LEU A 1 95 ? 13.087 1.588 -5.151 1.00 91.69 95 LEU A N 1
ATOM 719 C CA . LEU A 1 95 ? 12.994 2.728 -4.243 1.00 91.69 95 LEU A CA 1
ATOM 720 C C . LEU A 1 95 ? 13.053 2.227 -2.798 1.00 91.69 95 LEU A C 1
ATOM 722 O O . LEU A 1 95 ? 12.615 1.114 -2.501 1.00 91.69 95 LEU A O 1
ATOM 726 N N . ASP A 1 96 ? 13.550 3.063 -1.891 1.00 89.44 96 ASP A N 1
ATOM 727 C CA . ASP A 1 96 ? 13.356 2.839 -0.461 1.00 89.44 96 ASP A CA 1
ATOM 728 C C . ASP A 1 96 ? 11.919 3.203 -0.041 1.00 89.44 96 ASP A C 1
ATOM 730 O O . ASP A 1 96 ? 11.254 4.056 -0.644 1.00 89.44 96 ASP A O 1
ATOM 734 N N . MET A 1 97 ? 11.432 2.553 1.016 1.00 82.31 97 MET A N 1
ATOM 735 C CA . MET A 1 97 ? 10.072 2.749 1.530 1.00 82.31 97 MET A CA 1
ATOM 736 C C . MET A 1 97 ? 9.751 4.201 1.918 1.00 82.31 97 MET A C 1
ATOM 738 O O . MET A 1 97 ? 8.607 4.637 1.759 1.00 82.31 97 MET A O 1
ATOM 742 N N . GLN A 1 98 ? 10.732 4.968 2.411 1.00 81.50 98 GLN A N 1
ATOM 743 C CA . GLN A 1 98 ? 10.505 6.361 2.809 1.00 81.50 98 GLN A CA 1
ATOM 744 C C . GLN A 1 98 ? 10.187 7.230 1.590 1.00 81.50 98 GLN A C 1
ATOM 746 O O . GLN A 1 98 ? 9.257 8.040 1.635 1.00 81.50 98 GLN A O 1
ATOM 751 N N . ARG A 1 99 ? 10.899 7.021 0.477 1.00 82.06 99 ARG A N 1
ATOM 752 C CA . ARG A 1 99 ? 10.622 7.706 -0.791 1.00 82.06 99 ARG A CA 1
ATOM 753 C C . ARG A 1 99 ? 9.267 7.339 -1.367 1.00 82.06 99 ARG A C 1
ATOM 755 O O . ARG A 1 99 ? 8.569 8.218 -1.859 1.00 82.06 99 ARG A O 1
ATOM 762 N N . VAL A 1 100 ? 8.856 6.074 -1.310 1.00 80.62 100 VAL A N 1
ATOM 763 C CA . VAL A 1 100 ? 7.533 5.734 -1.857 1.00 80.62 100 VAL A CA 1
ATOM 764 C C . VAL A 1 100 ? 6.411 6.322 -1.003 1.00 80.62 100 VAL A C 1
ATOM 766 O O . VAL A 1 100 ? 5.440 6.842 -1.549 1.00 80.62 100 VAL A O 1
ATOM 769 N N . SER A 1 101 ? 6.574 6.342 0.322 1.00 74.62 101 SER A N 1
ATOM 770 C CA . SER A 1 101 ? 5.630 7.007 1.229 1.00 74.62 101 SER A CA 1
ATOM 771 C C . SER A 1 101 ? 5.465 8.501 0.907 1.00 74.62 101 SER A C 1
ATOM 773 O O . SER A 1 101 ? 4.340 9.009 0.868 1.00 74.62 101 SER A O 1
ATOM 775 N N . SER A 1 102 ? 6.558 9.207 0.589 1.00 75.44 102 SER A N 1
ATOM 776 C CA . SER A 1 102 ? 6.479 10.615 0.180 1.00 75.44 102 SER A CA 1
ATOM 777 C C . SER A 1 102 ? 5.820 10.798 -1.195 1.00 75.44 102 SER A C 1
ATOM 779 O O . SER A 1 102 ? 5.004 11.708 -1.364 1.00 75.44 102 SER A O 1
ATOM 781 N N . MET A 1 103 ? 6.085 9.906 -2.159 1.00 73.75 103 MET A N 1
ATOM 782 C CA . MET A 1 103 ? 5.437 9.927 -3.481 1.00 73.75 103 MET A CA 1
ATOM 783 C C . MET A 1 103 ? 3.918 9.741 -3.384 1.00 73.75 103 MET A C 1
ATOM 785 O O . MET A 1 103 ? 3.157 10.504 -3.989 1.00 73.75 103 MET A O 1
ATOM 789 N N . LEU A 1 104 ? 3.472 8.791 -2.558 1.00 70.81 104 LEU A N 1
ATOM 790 C CA . LEU A 1 104 ? 2.056 8.514 -2.307 1.00 70.81 104 LEU A CA 1
ATOM 791 C C . LEU A 1 104 ? 1.373 9.549 -1.397 1.00 70.81 104 LEU A C 1
ATOM 793 O O . LEU A 1 104 ? 0.249 9.330 -0.952 1.00 70.81 104 LEU A O 1
ATOM 797 N N . GLY A 1 105 ? 2.026 10.680 -1.110 1.00 66.06 105 GLY A N 1
ATOM 798 C CA . GLY A 1 105 ? 1.426 11.770 -0.342 1.00 66.06 105 GLY A CA 1
ATOM 799 C C . GLY A 1 105 ? 1.103 11.379 1.099 1.00 66.06 105 GLY A C 1
ATOM 800 O O . GLY A 1 105 ? 0.124 11.861 1.654 1.00 66.06 105 GLY A O 1
ATOM 801 N N . GLY A 1 106 ? 1.885 10.474 1.697 1.00 61.91 106 GLY A N 1
ATOM 802 C CA . GLY A 1 106 ? 1.647 10.004 3.061 1.00 61.91 106 GLY A CA 1
ATOM 803 C C . GLY A 1 106 ? 0.474 9.032 3.199 1.00 61.91 106 GLY A C 1
ATOM 804 O O . GLY A 1 106 ? 0.113 8.691 4.325 1.00 61.91 106 GLY A O 1
ATOM 805 N N . ALA A 1 107 ? -0.095 8.543 2.091 1.00 57.81 107 ALA A N 1
ATOM 806 C CA . ALA A 1 107 ? -1.022 7.417 2.092 1.00 57.81 107 ALA A CA 1
ATOM 807 C C . ALA A 1 107 ? -0.270 6.114 2.440 1.00 57.81 107 ALA A C 1
ATOM 809 O O . ALA A 1 107 ? -0.014 5.262 1.593 1.00 57.81 107 ALA A O 1
ATOM 810 N N . SER A 1 108 ? 0.155 5.995 3.700 1.00 61.53 108 SER A N 1
ATOM 811 C CA . SER A 1 108 ? 0.690 4.764 4.272 1.00 61.53 108 SER A CA 1
ATOM 812 C C . SER A 1 108 ? -0.474 3.928 4.783 1.00 61.53 108 SER A C 1
ATOM 814 O O . SER A 1 108 ? -1.134 4.299 5.751 1.00 61.53 108 SER A O 1
ATOM 816 N N . PHE A 1 109 ? -0.719 2.793 4.135 1.00 71.75 109 PHE A N 1
ATOM 817 C CA . PHE A 1 109 ? -1.674 1.779 4.602 1.00 71.75 109 PHE A CA 1
ATOM 818 C C . PHE A 1 109 ? -1.010 0.769 5.547 1.00 71.75 109 PHE A C 1
ATOM 820 O O . PHE A 1 109 ? -1.683 -0.099 6.099 1.00 71.75 109 PHE A O 1
ATOM 827 N N . ASP A 1 110 ? 0.310 0.877 5.731 1.00 82.94 110 ASP A N 1
ATOM 828 C CA . ASP A 1 110 ? 1.030 0.135 6.752 1.00 82.94 110 ASP A CA 1
ATOM 829 C C . ASP A 1 110 ? 0.799 0.785 8.118 1.00 82.94 110 ASP A C 1
ATOM 831 O O . ASP A 1 110 ? 1.279 1.885 8.399 1.00 82.94 110 ASP A O 1
ATOM 835 N N . VAL A 1 111 ? 0.042 0.082 8.955 1.00 86.75 111 VAL A N 1
ATOM 836 C CA . VAL A 1 111 ? -0.250 0.458 10.342 1.00 86.75 111 VAL A CA 1
ATOM 837 C C . VAL A 1 111 ? 0.587 -0.343 11.343 1.00 86.75 111 VAL A C 1
ATOM 839 O O . VAL A 1 111 ? 0.409 -0.185 12.548 1.00 86.75 111 VAL A O 1
ATOM 842 N N . SER A 1 112 ? 1.493 -1.209 10.873 1.00 86.00 112 SER A N 1
ATOM 843 C CA . SER A 1 112 ? 2.268 -2.129 11.717 1.00 86.00 112 SER A CA 1
ATOM 844 C C . SER A 1 112 ? 3.178 -1.427 12.717 1.00 86.00 112 SER A C 1
ATOM 846 O O . SER A 1 112 ? 3.381 -1.932 13.816 1.00 86.00 112 SER A O 1
ATOM 848 N N . HIS A 1 113 ? 3.677 -0.245 12.372 1.00 87.19 113 HIS A N 1
ATOM 849 C CA . HIS A 1 113 ? 4.562 0.558 13.210 1.00 87.19 113 HIS A CA 1
ATOM 850 C C . HIS A 1 113 ? 3.813 1.621 14.035 1.00 87.19 113 HIS A C 1
ATOM 852 O O . HIS A 1 113 ? 4.442 2.386 14.771 1.00 87.19 113 HIS A O 1
ATOM 858 N N . LEU A 1 114 ? 2.484 1.698 13.907 1.00 91.62 114 LEU A N 1
ATOM 859 C CA . LEU A 1 114 ? 1.659 2.675 14.609 1.00 91.62 114 LEU A CA 1
ATOM 860 C C . LEU A 1 114 ? 1.157 2.115 15.940 1.00 91.62 114 LEU A C 1
ATOM 862 O O . LEU A 1 114 ? 0.983 0.910 16.118 1.00 91.62 114 LEU A O 1
ATOM 866 N N . GLN A 1 115 ? 0.894 3.019 16.874 1.00 93.94 115 GLN A N 1
ATOM 867 C CA . GLN A 1 115 ? 0.253 2.706 18.145 1.00 93.94 115 GLN A CA 1
ATOM 868 C C . GLN A 1 115 ? -1.003 3.549 18.285 1.00 93.94 115 GLN A C 1
ATOM 870 O O . GLN A 1 115 ? -1.072 4.670 17.775 1.00 93.94 115 GLN A O 1
ATOM 875 N N . GLY A 1 116 ? -2.007 3.022 18.970 1.00 93.94 116 GLY A N 1
ATOM 876 C CA . GLY A 1 116 ? -3.256 3.742 19.097 1.00 93.94 116 GLY A CA 1
ATOM 877 C C . GLY A 1 116 ? -4.262 3.106 20.025 1.00 93.94 116 GLY A C 1
ATOM 878 O O . GLY A 1 116 ? -3.989 2.139 20.730 1.00 93.94 116 GLY A O 1
ATOM 879 N N . GLN A 1 117 ? -5.453 3.681 20.007 1.00 95.38 117 GLN A N 1
ATOM 880 C CA . GLN A 1 117 ? -6.584 3.227 20.800 1.00 95.38 117 GLN A CA 1
ATOM 881 C C . GLN A 1 117 ? -7.807 3.068 19.905 1.00 95.38 117 GLN A C 1
ATOM 883 O O . GLN A 1 117 ? -7.998 3.825 18.949 1.00 95.38 117 GLN A O 1
ATOM 888 N N . LYS A 1 118 ? -8.648 2.089 20.236 1.00 96.44 118 LYS A N 1
ATOM 889 C CA . LYS A 1 118 ? -9.969 1.961 19.624 1.00 96.44 118 LYS A CA 1
ATOM 890 C C . LYS A 1 118 ? -10.846 3.113 20.103 1.00 96.44 118 LYS A C 1
ATOM 892 O O . LYS A 1 118 ? -10.956 3.345 21.304 1.00 96.44 118 LYS A O 1
ATOM 897 N N . ILE A 1 119 ? -11.463 3.812 19.162 1.00 96.88 119 ILE A N 1
ATOM 898 C CA . ILE A 1 119 ? -12.334 4.967 19.408 1.00 96.88 119 ILE A CA 1
ATOM 899 C C . ILE A 1 119 ? -13.773 4.732 18.939 1.00 96.88 119 ILE A C 1
ATOM 901 O O . ILE A 1 119 ? -14.648 5.539 19.236 1.00 96.88 119 ILE A O 1
ATOM 905 N N . GLY A 1 120 ? -14.034 3.641 18.215 1.00 97.25 120 GLY A N 1
ATOM 906 C CA . GLY A 1 120 ? -15.364 3.344 17.698 1.00 97.25 120 GLY A CA 1
ATOM 907 C C . GLY A 1 120 ? -15.420 2.066 16.871 1.00 97.25 120 GLY A C 1
ATOM 908 O O . GLY A 1 120 ? -14.482 1.270 16.857 1.00 97.25 120 GLY A O 1
ATOM 909 N N . HIS A 1 121 ? -16.536 1.894 16.173 1.00 98.38 121 HIS A N 1
ATOM 910 C CA . HIS A 1 121 ? -16.792 0.786 15.262 1.00 98.38 121 HIS A CA 1
ATOM 911 C C . HIS A 1 121 ? -17.613 1.290 14.070 1.00 98.38 121 HIS A C 1
ATOM 913 O O . HIS A 1 121 ? -18.474 2.159 14.227 1.00 98.38 121 HIS A O 1
ATOM 919 N N . ARG A 1 122 ? -17.365 0.743 12.879 1.00 97.88 122 ARG A N 1
ATOM 920 C CA . ARG A 1 122 ? -18.038 1.122 11.631 1.00 97.88 122 ARG A CA 1
ATOM 921 C C . ARG A 1 122 ? -18.114 -0.077 10.684 1.00 97.88 122 ARG A C 1
ATOM 923 O O . ARG A 1 122 ? -17.352 -1.028 10.801 1.00 97.88 122 ARG A O 1
ATOM 930 N N . THR A 1 123 ? -19.014 -0.009 9.707 1.00 98.50 123 THR A N 1
ATOM 931 C CA . THR A 1 123 ? -19.030 -0.920 8.556 1.00 98.50 123 THR A CA 1
ATOM 932 C C . THR A 1 123 ? -18.510 -0.210 7.305 1.00 98.50 123 THR A C 1
ATOM 934 O O . THR A 1 123 ? -19.003 0.861 6.950 1.00 98.50 123 THR A O 1
ATOM 937 N N . VAL A 1 124 ? -17.532 -0.804 6.619 1.00 98.25 124 VAL A N 1
ATOM 938 C CA . VAL A 1 124 ? -16.968 -0.310 5.349 1.00 98.25 124 VAL A CA 1
ATOM 939 C C . VAL A 1 124 ? -16.941 -1.465 4.353 1.00 98.25 124 VAL A C 1
ATOM 941 O O . VAL A 1 124 ? -16.557 -2.570 4.710 1.00 98.25 124 VAL A O 1
ATOM 944 N N . ALA A 1 125 ? -17.383 -1.240 3.111 1.00 97.50 125 ALA A N 1
ATOM 945 C CA . ALA A 1 125 ? -17.469 -2.289 2.081 1.00 97.50 125 ALA A CA 1
ATOM 946 C C . ALA A 1 125 ? -18.228 -3.565 2.524 1.00 97.50 125 ALA A C 1
ATOM 948 O O . ALA A 1 125 ? -17.914 -4.664 2.078 1.00 97.50 125 ALA A O 1
ATOM 949 N N . GLY A 1 126 ? -19.221 -3.423 3.413 1.00 97.88 126 GLY A N 1
ATOM 950 C CA . GLY A 1 126 ? -19.992 -4.546 3.967 1.00 97.88 126 GLY A CA 1
ATOM 951 C C . GLY A 1 126 ? -19.305 -5.310 5.108 1.00 97.88 126 GLY A C 1
ATOM 952 O O . GLY A 1 126 ? -19.883 -6.259 5.626 1.00 97.88 126 GLY A O 1
ATOM 953 N N . GLU A 1 127 ? -18.115 -4.890 5.535 1.00 98.31 127 GLU A N 1
ATOM 954 C CA . GLU A 1 127 ? -17.316 -5.532 6.583 1.00 98.31 127 GLU A CA 1
ATOM 955 C C . GLU A 1 127 ? -17.284 -4.663 7.847 1.00 98.31 127 GLU A C 1
ATOM 957 O O . GLU A 1 127 ? -17.111 -3.444 7.772 1.00 98.31 127 GLU A O 1
ATOM 962 N N . GLY A 1 128 ? -17.452 -5.280 9.018 1.00 98.44 128 GLY A N 1
ATOM 963 C CA . GLY A 1 128 ? -17.305 -4.600 10.307 1.00 98.44 128 GLY A CA 1
ATOM 964 C C . GLY A 1 128 ? -15.835 -4.356 10.655 1.00 98.44 128 GLY A C 1
ATOM 965 O O . GLY A 1 128 ? -14.997 -5.249 10.519 1.00 98.44 128 GLY A O 1
ATOM 966 N N . CYS A 1 129 ? -15.518 -3.158 11.135 1.00 98.56 129 CYS A N 1
ATOM 967 C CA . CYS A 1 129 ? -14.178 -2.766 11.548 1.00 98.56 129 CYS A CA 1
ATOM 968 C C . CYS A 1 129 ? -14.208 -1.853 12.773 1.00 98.56 129 CYS A C 1
ATOM 970 O O . CYS A 1 129 ? -15.140 -1.077 12.977 1.00 98.56 129 CYS A O 1
ATOM 972 N N . ASP A 1 130 ? -13.160 -1.938 13.588 1.00 98.50 130 ASP A N 1
ATOM 973 C CA . ASP A 1 130 ? -12.963 -1.020 14.703 1.00 98.50 130 ASP A CA 1
ATOM 974 C C . ASP A 1 130 ? -12.279 0.247 14.182 1.00 98.50 130 ASP A C 1
ATOM 976 O O . A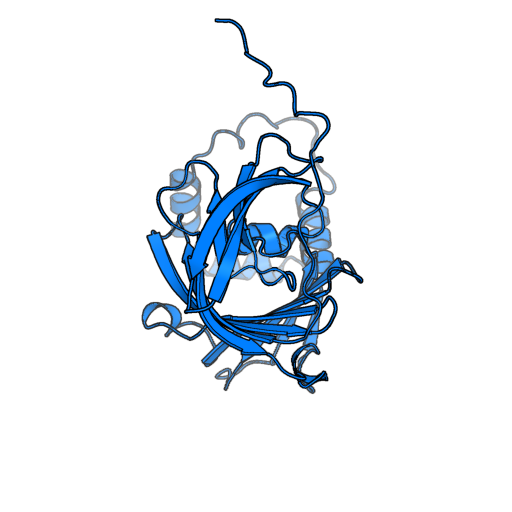SP A 1 130 ? -11.315 0.167 13.419 1.00 98.50 130 ASP A O 1
ATOM 980 N N . GLU A 1 131 ? -12.764 1.418 14.589 1.00 97.88 131 GLU A N 1
ATOM 981 C CA . GLU A 1 131 ? -12.090 2.687 14.317 1.00 97.88 131 GLU A CA 1
ATOM 982 C C . GLU A 1 131 ? -10.968 2.877 15.341 1.00 97.88 131 GLU A C 1
ATOM 984 O O . GLU A 1 131 ? -11.198 2.873 16.552 1.00 97.88 131 GLU A O 1
ATOM 989 N N . TRP A 1 132 ? -9.748 3.053 14.847 1.00 97.19 132 TRP A N 1
ATOM 990 C CA . TRP A 1 132 ? -8.541 3.281 15.628 1.00 97.19 132 TRP A CA 1
ATOM 991 C C . TRP A 1 132 ? -8.042 4.700 15.413 1.00 97.19 132 TRP A C 1
ATOM 993 O O . TRP A 1 132 ? -7.853 5.112 14.271 1.00 97.19 132 TRP A O 1
ATOM 1003 N N . GLN A 1 133 ? -7.760 5.417 16.499 1.00 95.62 133 GLN A N 1
ATOM 1004 C CA . GLN A 1 133 ? -6.931 6.618 16.449 1.00 95.62 133 GLN A CA 1
ATOM 1005 C C . GLN A 1 133 ? -5.473 6.195 16.605 1.00 95.62 133 GLN A C 1
ATOM 1007 O O . GLN A 1 133 ? -5.096 5.658 17.646 1.00 95.62 133 GLN A O 1
ATOM 1012 N N . LEU A 1 134 ? -4.677 6.415 15.564 1.00 94.69 134 LEU A N 1
ATOM 1013 C CA . LEU A 1 134 ? -3.306 5.938 15.430 1.00 94.69 134 LEU A CA 1
ATOM 1014 C C . LEU A 1 134 ? -2.324 7.110 15.423 1.00 94.69 134 LEU A C 1
ATOM 1016 O O . LEU A 1 134 ? -2.600 8.159 14.841 1.00 94.69 134 LEU A O 1
ATOM 1020 N N . ALA A 1 135 ? -1.152 6.905 16.012 1.00 92.06 135 ALA A N 1
ATOM 1021 C CA . ALA A 1 135 ? -0.022 7.819 15.956 1.00 92.06 135 ALA A CA 1
ATOM 1022 C C . ALA A 1 135 ? 1.276 7.039 15.712 1.00 92.06 135 ALA A C 1
ATOM 1024 O O . ALA A 1 135 ? 1.431 5.899 16.160 1.00 92.06 135 ALA A O 1
ATOM 1025 N N . SER A 1 136 ? 2.225 7.660 15.009 1.00 87.94 136 SER A N 1
ATOM 1026 C CA . SER A 1 136 ? 3.584 7.124 14.900 1.00 87.94 136 SER A CA 1
ATOM 1027 C C . SER A 1 136 ? 4.380 7.506 16.152 1.00 87.94 136 SER A C 1
ATOM 1029 O O . SER A 1 136 ? 4.474 8.699 16.451 1.00 87.94 136 SER A O 1
ATOM 1031 N N . PRO A 1 137 ? 5.023 6.552 16.851 1.00 85.44 137 PRO A N 1
ATOM 1032 C CA . PRO A 1 137 ? 5.938 6.873 17.948 1.00 85.44 137 PRO A CA 1
ATOM 1033 C C . PRO A 1 137 ? 7.100 7.783 17.518 1.00 85.44 137 PRO A C 1
ATOM 1035 O O . PRO A 1 137 ? 7.577 8.599 18.299 1.00 85.44 137 PRO A O 1
ATOM 1038 N N . GLN A 1 138 ? 7.544 7.663 16.263 1.00 84.31 138 GLN A N 1
ATOM 1039 C CA . GLN A 1 138 ? 8.632 8.456 15.686 1.00 84.31 138 GLN A CA 1
ATOM 1040 C C . GLN A 1 138 ? 8.162 9.841 15.219 1.00 84.31 138 GLN A C 1
ATOM 1042 O O . GLN A 1 138 ? 8.966 10.765 15.110 1.00 84.31 138 GLN A O 1
ATOM 1047 N N . GLN A 1 139 ? 6.871 9.992 14.914 1.00 84.06 139 GLN A N 1
ATOM 1048 C CA . GLN A 1 139 ? 6.261 11.233 14.438 1.00 84.06 139 GLN A CA 1
ATOM 1049 C C . GLN A 1 139 ? 4.929 11.479 15.168 1.00 84.06 139 GLN A C 1
ATOM 1051 O O . GLN A 1 139 ? 3.872 11.400 14.542 1.00 84.06 139 GLN A O 1
ATOM 1056 N N . PRO A 1 140 ? 4.946 11.819 16.473 1.00 82.69 140 PRO A N 1
ATOM 1057 C CA . PRO A 1 140 ? 3.732 11.915 17.299 1.00 82.69 140 PRO A CA 1
ATOM 1058 C C . PRO A 1 140 ? 2.747 13.004 16.837 1.00 82.69 140 PRO A C 1
ATOM 1060 O O . PRO A 1 140 ? 1.556 12.950 17.144 1.00 82.69 140 PRO A O 1
ATOM 1063 N N . ASN A 1 141 ? 3.230 13.975 16.056 1.00 83.56 141 ASN A N 1
ATOM 1064 C CA . ASN A 1 141 ? 2.405 15.016 15.439 1.00 83.56 141 ASN A CA 1
ATOM 1065 C C . ASN A 1 141 ? 1.606 14.509 14.226 1.00 83.56 141 ASN A C 1
ATOM 1067 O O . ASN A 1 141 ? 0.690 15.193 13.775 1.00 83.56 141 ASN A O 1
ATOM 1071 N N . LYS A 1 142 ? 1.939 13.330 13.684 1.00 84.75 142 LYS A N 1
ATOM 1072 C CA . LYS A 1 142 ? 1.180 12.684 12.614 1.00 84.75 142 LYS A CA 1
ATOM 1073 C C . LYS A 1 142 ? 0.225 11.670 13.219 1.00 84.75 142 LYS A C 1
ATOM 1075 O O . LYS A 1 142 ? 0.630 10.586 13.640 1.00 84.75 142 LYS A O 1
ATOM 1080 N N . GLN A 1 143 ? -1.045 12.051 13.252 1.00 91.88 143 GLN A N 1
ATOM 1081 C CA . GLN A 1 143 ? -2.128 11.222 13.762 1.00 91.88 143 GLN A CA 1
ATOM 1082 C C . GLN A 1 143 ? -3.136 10.933 12.657 1.00 91.88 143 GLN A C 1
ATOM 1084 O O . GLN A 1 143 ? -3.445 11.795 11.829 1.00 91.88 143 GLN A O 1
ATOM 1089 N N . GLY A 1 144 ? -3.671 9.721 12.672 1.00 93.62 144 GLY A N 1
ATOM 1090 C CA . GLY A 1 144 ? -4.670 9.258 11.723 1.00 93.62 144 GLY A CA 1
ATOM 1091 C C . GLY A 1 144 ? -5.810 8.527 12.409 1.00 93.62 144 GLY A C 1
ATOM 1092 O O . GLY A 1 144 ? -5.709 8.119 13.565 1.00 93.62 144 GLY A O 1
ATOM 1093 N N . VAL A 1 145 ? -6.897 8.353 11.671 1.00 95.50 145 VAL A N 1
ATOM 1094 C CA . VAL A 1 145 ? -7.972 7.429 12.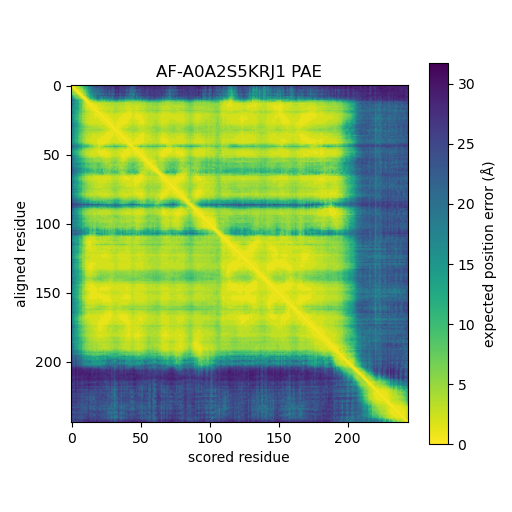010 1.00 95.50 145 VAL A CA 1
ATOM 1095 C C . VAL A 1 145 ? -8.019 6.357 10.935 1.00 95.50 145 VAL A C 1
ATOM 1097 O O . VAL A 1 145 ? -8.036 6.680 9.749 1.00 95.50 145 VAL A O 1
ATOM 1100 N N . ALA A 1 146 ? -8.050 5.093 11.340 1.00 96.69 146 ALA A N 1
ATOM 1101 C CA . ALA A 1 146 ? -8.193 3.966 10.428 1.00 96.69 146 ALA A CA 1
ATOM 1102 C C . ALA A 1 146 ? -9.309 3.034 10.895 1.00 96.69 146 ALA A C 1
ATOM 1104 O O . ALA A 1 146 ? -9.432 2.774 12.089 1.00 96.69 146 ALA A O 1
ATOM 1105 N N . CYS A 1 147 ? -10.100 2.509 9.962 1.00 97.62 147 CYS A N 1
ATOM 1106 C CA . CYS A 1 147 ? -11.042 1.433 10.254 1.00 97.62 147 CYS A CA 1
ATOM 1107 C C . CYS A 1 147 ? -10.386 0.097 9.919 1.00 97.62 147 CYS A C 1
ATOM 1109 O O . CYS A 1 147 ? -10.050 -0.142 8.758 1.00 97.62 147 CYS A O 1
ATOM 1111 N N . ILE A 1 148 ? -10.171 -0.751 10.926 1.00 97.94 148 ILE A N 1
ATOM 1112 C CA . ILE A 1 148 ? -9.401 -1.995 10.801 1.00 97.94 148 ILE A CA 1
ATOM 1113 C C . ILE A 1 148 ? -10.261 -3.180 11.240 1.00 97.94 148 ILE A C 1
ATOM 1115 O O . ILE A 1 148 ? -10.837 -3.169 12.331 1.00 97.94 148 ILE A O 1
ATOM 1119 N N . THR A 1 149 ? -10.375 -4.203 10.394 1.00 98.06 149 THR A N 1
ATOM 1120 C CA . THR A 1 149 ? -11.113 -5.431 10.720 1.00 98.06 149 THR A CA 1
ATOM 1121 C C . THR A 1 149 ? -10.425 -6.224 11.834 1.00 98.06 149 THR A C 1
ATOM 1123 O O . THR A 1 149 ? -9.242 -6.044 12.133 1.00 98.06 149 THR A O 1
ATOM 1126 N N . GLN A 1 150 ? -11.145 -7.172 12.436 1.00 97.06 150 GLN A N 1
ATOM 1127 C CA . GLN A 1 150 ? -10.590 -8.052 13.471 1.00 97.06 150 GLN A CA 1
ATOM 1128 C C . GLN A 1 150 ? -9.415 -8.915 12.967 1.00 97.06 150 GLN A C 1
ATOM 1130 O O . GLN A 1 150 ? -8.524 -9.284 13.739 1.00 97.06 150 GLN A O 1
ATOM 1135 N N . ASP A 1 151 ? -9.406 -9.247 11.674 1.00 96.31 151 ASP A N 1
ATOM 1136 C CA . ASP A 1 151 ? -8.312 -9.951 11.005 1.00 96.31 151 ASP A CA 1
ATOM 1137 C C . ASP A 1 151 ? -7.209 -9.020 10.480 1.00 96.31 151 ASP A C 1
ATOM 1139 O O . ASP A 1 151 ? -6.269 -9.512 9.864 1.00 96.31 151 ASP A O 1
ATOM 1143 N N . GLY A 1 152 ? -7.289 -7.716 10.773 1.00 95.56 152 GLY A N 1
ATOM 1144 C CA . GLY A 1 152 ? -6.217 -6.738 10.586 1.00 95.56 152 GLY A CA 1
ATOM 1145 C C . GLY A 1 152 ? -6.179 -6.033 9.233 1.00 95.56 152 GLY A C 1
ATOM 1146 O O . GLY A 1 152 ? -5.191 -5.379 8.914 1.00 95.56 152 GLY A O 1
ATOM 1147 N N . VAL A 1 153 ? -7.228 -6.144 8.421 1.00 96.25 153 VAL A N 1
ATOM 1148 C CA . VAL A 1 153 ? -7.315 -5.429 7.147 1.00 96.25 153 VAL A CA 1
ATOM 1149 C C . VAL A 1 153 ? -7.746 -3.985 7.388 1.00 96.25 153 VAL A C 1
ATOM 1151 O O . VAL A 1 153 ? -8.788 -3.730 7.990 1.00 96.25 153 VAL A O 1
ATOM 1154 N N . VAL A 1 154 ? -6.980 -3.029 6.863 1.00 96.75 154 VAL A N 1
ATOM 1155 C CA . VAL A 1 154 ? -7.374 -1.616 6.823 1.00 96.75 154 VAL A CA 1
ATOM 1156 C C . VAL A 1 154 ? -8.441 -1.432 5.740 1.00 96.75 154 VAL A C 1
ATOM 1158 O O . VAL A 1 154 ? -8.180 -1.695 4.567 1.00 96.75 154 VAL A O 1
ATOM 1161 N N . LEU A 1 155 ? -9.639 -0.989 6.123 1.00 97.56 155 LEU A N 1
ATOM 1162 C CA . LEU A 1 155 ? -10.753 -0.722 5.205 1.00 97.56 155 LEU A CA 1
ATOM 1163 C C . LEU A 1 155 ? -10.902 0.756 4.860 1.00 97.56 155 LEU A C 1
ATOM 1165 O O . LEU A 1 155 ? -11.348 1.096 3.766 1.00 97.56 155 LEU A O 1
ATOM 1169 N N . SER A 1 156 ? -10.516 1.643 5.770 1.00 97.06 156 SER A N 1
ATOM 1170 C CA . SER A 1 156 ? -10.355 3.057 5.461 1.00 97.06 156 SER A CA 1
ATOM 1171 C C . SER A 1 156 ? -9.261 3.682 6.310 1.00 97.06 156 SER A C 1
ATOM 1173 O O . SER A 1 156 ? -8.949 3.184 7.393 1.00 97.06 156 SER A O 1
ATOM 1175 N N . ALA A 1 157 ? -8.676 4.765 5.814 1.00 95.38 157 ALA A N 1
ATOM 1176 C CA . ALA A 1 157 ? -7.738 5.588 6.560 1.00 95.38 157 ALA A CA 1
ATOM 1177 C C . ALA A 1 157 ? -7.955 7.066 6.227 1.00 95.38 157 ALA A C 1
ATOM 1179 O O . ALA A 1 157 ? -8.379 7.403 5.118 1.00 95.38 157 ALA A O 1
ATOM 1180 N N . ARG A 1 158 ? -7.679 7.932 7.204 1.00 93.88 158 ARG A N 1
ATOM 1181 C CA . ARG A 1 158 ? -7.625 9.391 7.070 1.00 93.88 158 ARG A CA 1
ATOM 1182 C C . ARG A 1 158 ? -6.665 9.992 8.080 1.00 93.88 158 ARG A C 1
ATOM 1184 O O . ARG A 1 158 ? -6.416 9.407 9.131 1.00 93.88 158 ARG A O 1
ATOM 1191 N N . GLU A 1 159 ? -6.187 11.198 7.812 1.00 91.62 159 GLU A N 1
ATOM 1192 C CA . GLU A 1 159 ? -5.589 12.024 8.864 1.00 91.62 159 GLU A CA 1
ATOM 1193 C C . GLU A 1 159 ? -6.656 12.395 9.904 1.00 91.62 159 GLU A C 1
ATOM 1195 O O . GLU A 1 159 ? -7.833 12.532 9.565 1.00 91.62 159 GLU A O 1
ATOM 1200 N N . LEU A 1 160 ? -6.262 12.585 11.168 1.00 91.00 160 LEU A N 1
ATOM 1201 C CA . LEU A 1 160 ? -7.201 12.805 12.279 1.00 91.00 160 LEU A CA 1
ATOM 1202 C C . LEU A 1 160 ? -8.200 13.949 12.022 1.00 91.00 160 LEU A C 1
ATOM 1204 O O . LEU A 1 160 ? -9.368 13.842 12.387 1.00 91.00 160 LEU A O 1
ATOM 1208 N N . ASN A 1 161 ? -7.747 15.017 11.361 1.00 89.00 161 ASN A N 1
ATOM 1209 C CA . ASN A 1 161 ? -8.546 16.211 11.072 1.00 89.00 161 ASN A CA 1
ATOM 1210 C C . ASN A 1 161 ? -9.060 16.270 9.623 1.00 89.00 161 ASN A C 1
ATOM 1212 O O . ASN A 1 161 ? -9.686 17.257 9.227 1.00 89.00 161 ASN A O 1
ATOM 1216 N N . ALA A 1 162 ? -8.788 15.248 8.809 1.00 90.31 162 ALA A N 1
ATOM 1217 C CA . ALA A 1 162 ? -9.251 15.223 7.432 1.00 90.31 162 ALA A CA 1
ATOM 1218 C C . ALA A 1 162 ? -10.751 14.915 7.373 1.00 90.31 162 ALA A C 1
ATOM 1220 O O . ALA A 1 162 ? -11.268 14.029 8.051 1.00 90.31 162 ALA A O 1
ATOM 1221 N N . ARG A 1 163 ? -11.464 15.638 6.503 1.00 90.81 163 ARG A N 1
ATOM 1222 C CA . ARG A 1 163 ? -12.899 15.406 6.254 1.00 90.81 163 ARG A CA 1
ATOM 1223 C C . ARG A 1 163 ? -13.169 14.184 5.379 1.00 90.81 163 ARG A C 1
ATOM 1225 O O . ARG A 1 163 ? -14.312 13.749 5.285 1.00 90.81 163 ARG A O 1
ATOM 1232 N N . ARG A 1 164 ? -12.143 13.679 4.694 1.00 92.62 164 ARG A N 1
ATOM 1233 C CA . ARG A 1 164 ? -12.245 12.603 3.711 1.00 92.62 164 ARG A CA 1
ATOM 1234 C C . ARG A 1 164 ? -11.181 11.553 3.976 1.00 92.62 164 ARG A C 1
ATOM 1236 O O . ARG A 1 164 ? -10.065 11.888 4.364 1.00 92.62 164 ARG A O 1
ATOM 1243 N N . ASP A 1 165 ? -11.544 10.307 3.711 1.00 92.19 165 ASP A N 1
ATOM 1244 C CA . ASP A 1 165 ? -10.618 9.187 3.734 1.00 92.19 165 ASP A CA 1
ATOM 1245 C C . ASP A 1 165 ? -9.637 9.285 2.555 1.00 92.19 165 ASP A C 1
ATOM 1247 O O . ASP A 1 165 ? -10.055 9.422 1.403 1.00 92.19 165 ASP A O 1
ATOM 1251 N N . ASN A 1 166 ? -8.330 9.250 2.847 1.00 92.19 166 ASN A N 1
ATOM 1252 C CA . ASN A 1 166 ? -7.281 9.164 1.824 1.00 92.19 166 ASN A CA 1
ATOM 1253 C C . ASN A 1 166 ? -7.168 7.744 1.249 1.00 92.19 166 ASN A C 1
ATOM 1255 O O . ASN A 1 166 ? -6.579 7.550 0.187 1.00 92.19 166 ASN A O 1
ATOM 1259 N N . TYR A 1 167 ? -7.791 6.775 1.918 1.00 94.81 167 TYR A N 1
ATOM 1260 C CA . TYR A 1 167 ? -7.925 5.393 1.487 1.00 94.81 167 TYR A CA 1
ATOM 1261 C C . TYR A 1 167 ? -9.302 4.861 1.844 1.00 94.81 167 TYR A C 1
ATOM 1263 O O . TYR A 1 167 ? -9.697 4.926 3.008 1.00 94.81 167 TYR A O 1
ATOM 1271 N N . LEU A 1 168 ? -10.008 4.294 0.871 1.00 96.75 168 LEU A N 1
ATOM 1272 C CA . LEU A 1 168 ? -11.318 3.699 1.098 1.00 96.75 168 LEU A CA 1
ATOM 1273 C C . LEU A 1 168 ? -11.487 2.417 0.286 1.00 96.75 168 LEU A C 1
ATOM 1275 O O . LEU A 1 168 ? -11.535 2.451 -0.942 1.00 96.75 168 LEU A O 1
ATOM 1279 N N . VAL A 1 169 ? -11.639 1.288 0.972 1.00 98.00 169 VAL A N 1
ATOM 1280 C CA . VAL A 1 169 ? -11.990 0.007 0.355 1.00 98.00 169 VAL A CA 1
ATOM 1281 C C . VAL A 1 169 ? -13.444 0.049 -0.114 1.00 98.00 169 VAL A C 1
ATOM 1283 O O . VAL A 1 169 ? -14.351 0.440 0.620 1.00 98.00 169 VAL A O 1
ATOM 1286 N N . ARG A 1 170 ? -13.664 -0.373 -1.360 1.00 98.19 170 ARG A N 1
ATOM 1287 C CA . ARG A 1 170 ? -14.981 -0.517 -1.996 1.00 98.19 170 ARG A CA 1
ATOM 1288 C C . ARG A 1 170 ? -15.455 -1.959 -2.023 1.00 98.19 170 ARG A C 1
ATOM 1290 O O . ARG A 1 170 ? -16.637 -2.220 -1.835 1.00 98.19 170 ARG A O 1
ATOM 1297 N N . GLN A 1 171 ? -14.525 -2.880 -2.240 1.00 98.38 171 GLN A N 1
ATOM 1298 C CA . GLN A 1 171 ? -14.776 -4.312 -2.263 1.00 98.38 171 GLN A CA 1
ATOM 1299 C C . GLN A 1 171 ? -13.537 -5.034 -1.757 1.00 98.38 171 GLN A C 1
ATOM 1301 O O . GLN A 1 171 ? -12.420 -4.623 -2.070 1.00 98.38 171 GLN A O 1
ATOM 1306 N N . ILE A 1 172 ? -13.731 -6.127 -1.025 1.00 98.06 172 ILE A N 1
ATOM 1307 C CA . ILE A 1 172 ? -12.653 -6.992 -0.562 1.00 98.06 172 ILE A CA 1
ATOM 1308 C C . ILE A 1 172 ? -12.985 -8.458 -0.821 1.00 98.06 172 ILE A C 1
ATOM 1310 O O . ILE A 1 172 ? -14.130 -8.884 -0.705 1.00 98.06 172 ILE A O 1
ATOM 1314 N N . SER A 1 173 ? -11.962 -9.229 -1.170 1.00 98.06 173 SER A N 1
ATOM 1315 C CA . SER A 1 173 ? -12.006 -10.681 -1.253 1.00 98.06 173 SER A CA 1
ATOM 1316 C C . SER A 1 173 ? -10.786 -11.251 -0.545 1.00 98.06 173 SER A C 1
ATOM 1318 O O . SER A 1 173 ? -9.649 -10.911 -0.875 1.00 98.06 173 SER A O 1
ATOM 1320 N N . ARG A 1 174 ? -11.011 -12.138 0.423 1.00 97.25 174 ARG A N 1
ATOM 1321 C CA . ARG A 1 174 ? -9.942 -12.859 1.124 1.00 97.25 174 ARG A CA 1
ATOM 1322 C C . ARG A 1 174 ? -9.610 -14.140 0.372 1.00 97.25 174 ARG A C 1
ATOM 1324 O O . ARG A 1 174 ? -10.501 -14.793 -0.165 1.00 97.25 174 ARG A O 1
ATOM 1331 N N . GLY A 1 175 ? -8.335 -14.503 0.337 1.00 96.38 175 GLY A N 1
ATOM 1332 C CA . GLY A 1 175 ? -7.890 -15.739 -0.294 1.00 96.38 175 GLY A CA 1
ATOM 1333 C C . GLY A 1 175 ? -6.426 -15.696 -0.727 1.00 96.38 175 GLY A C 1
ATOM 1334 O O . GLY A 1 175 ? -5.837 -14.611 -0.801 1.00 96.38 175 GLY A O 1
ATOM 1335 N N . PRO A 1 176 ? -5.834 -16.868 -1.026 1.00 96.62 176 PRO A N 1
ATOM 1336 C CA . PRO A 1 176 ? -4.457 -16.964 -1.493 1.00 96.62 176 PRO A CA 1
ATOM 1337 C C . PRO A 1 176 ? -4.191 -16.035 -2.683 1.00 96.62 176 PRO A C 1
ATOM 1339 O O . PRO A 1 176 ? -5.033 -15.884 -3.566 1.00 96.62 176 PRO A O 1
ATOM 1342 N N . GLN A 1 177 ? -3.010 -15.421 -2.702 1.00 97.19 177 GLN A N 1
ATOM 1343 C CA . GLN A 1 177 ? -2.547 -14.573 -3.799 1.00 97.19 177 GLN A CA 1
ATOM 1344 C C . GLN A 1 177 ? -1.372 -15.261 -4.496 1.00 97.19 177 GLN A C 1
ATOM 1346 O O . GLN A 1 177 ? -0.570 -15.926 -3.840 1.00 97.19 177 GLN A O 1
ATOM 1351 N N . ASP A 1 178 ? -1.247 -15.087 -5.811 1.00 96.31 178 ASP A N 1
ATOM 1352 C CA . ASP A 1 178 ? -0.071 -15.567 -6.540 1.00 96.31 178 ASP A CA 1
ATOM 1353 C C . ASP A 1 178 ? 1.166 -14.770 -6.097 1.00 96.31 178 ASP A C 1
ATOM 1355 O O . ASP A 1 178 ? 1.211 -13.543 -6.227 1.00 96.31 178 ASP A O 1
ATOM 1359 N N . ALA A 1 179 ? 2.183 -15.470 -5.591 1.00 95.00 179 ALA A N 1
ATOM 1360 C CA . ALA A 1 179 ? 3.438 -14.871 -5.149 1.00 95.00 179 ALA A CA 1
ATOM 1361 C C . ALA A 1 179 ? 4.128 -14.059 -6.261 1.00 95.00 179 ALA A C 1
ATOM 1363 O O . ALA A 1 179 ? 4.789 -13.060 -5.970 1.00 95.00 179 ALA A O 1
ATOM 1364 N N . LYS A 1 180 ? 3.922 -14.423 -7.536 1.00 95.56 180 LYS A N 1
ATOM 1365 C CA . LYS A 1 180 ? 4.478 -13.704 -8.694 1.00 95.56 180 LYS A CA 1
ATOM 1366 C C . LYS A 1 180 ? 3.975 -12.266 -8.807 1.00 95.56 180 LYS A C 1
ATOM 1368 O O . LYS A 1 180 ? 4.660 -11.440 -9.401 1.00 95.56 180 LYS A O 1
ATOM 1373 N N . LEU A 1 181 ? 2.817 -11.936 -8.226 1.00 95.56 181 LEU A N 1
ATOM 1374 C CA . LEU A 1 181 ? 2.307 -10.560 -8.203 1.00 95.56 181 LEU A CA 1
ATOM 1375 C C . LEU A 1 181 ? 3.241 -9.613 -7.437 1.00 95.56 181 LEU A C 1
ATOM 1377 O O . LEU A 1 181 ? 3.299 -8.425 -7.749 1.00 95.56 181 LEU A O 1
ATOM 1381 N N . PHE A 1 182 ? 3.976 -10.138 -6.457 1.00 95.88 182 PHE A N 1
ATOM 1382 C CA . PHE A 1 182 ? 4.846 -9.375 -5.562 1.00 95.88 182 PHE A CA 1
ATOM 1383 C C . PHE A 1 182 ? 6.319 -9.417 -5.985 1.00 95.88 182 PHE A C 1
ATOM 1385 O O . PHE A 1 182 ? 7.205 -9.104 -5.190 1.00 95.88 182 PHE A O 1
ATOM 1392 N N . MET A 1 183 ? 6.584 -9.822 -7.227 1.00 94.50 183 MET A N 1
ATOM 1393 C CA . MET A 1 183 ? 7.911 -9.831 -7.827 1.00 94.50 183 MET A CA 1
ATOM 1394 C C . MET A 1 183 ? 7.940 -8.873 -9.024 1.00 94.50 183 MET A C 1
ATOM 1396 O O . MET A 1 183 ? 6.917 -8.692 -9.694 1.00 94.50 183 MET A O 1
ATOM 1400 N N . PRO A 1 184 ? 9.096 -8.258 -9.324 1.00 92.19 184 PRO A N 1
ATOM 1401 C CA . PRO A 1 184 ? 9.300 -7.586 -10.600 1.00 92.19 184 PRO A CA 1
ATOM 1402 C C . PRO A 1 184 ? 9.000 -8.541 -11.772 1.00 92.19 184 PRO A C 1
ATOM 1404 O O . PRO A 1 184 ? 9.373 -9.717 -11.698 1.00 92.19 184 PRO A O 1
ATOM 1407 N N . PRO A 1 185 ? 8.339 -8.087 -12.852 1.00 93.19 185 PRO A N 1
ATOM 1408 C CA . PRO A 1 185 ? 8.069 -8.960 -13.986 1.00 93.19 185 PRO A CA 1
ATOM 1409 C C . PRO A 1 185 ? 9.360 -9.355 -14.717 1.00 93.19 185 PRO A C 1
ATOM 141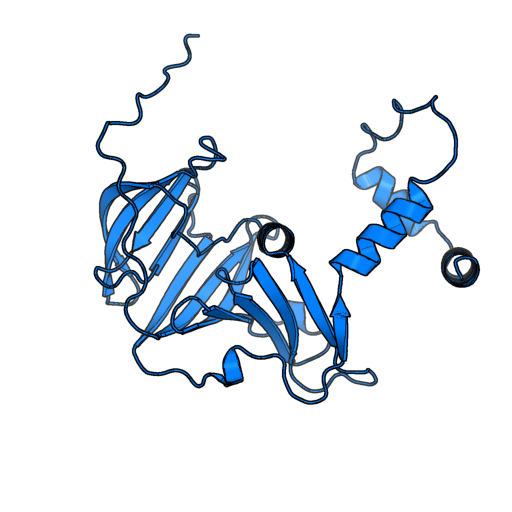1 O O . PRO A 1 185 ? 10.318 -8.584 -14.799 1.00 93.19 185 PRO A O 1
ATOM 1414 N N . VAL A 1 186 ? 9.375 -10.563 -15.287 1.00 92.62 186 VAL A N 1
ATOM 1415 C CA . VAL A 1 186 ? 10.513 -11.062 -16.074 1.00 92.62 186 VAL A CA 1
ATOM 1416 C C . VAL A 1 186 ? 10.756 -10.155 -17.282 1.00 92.62 186 VAL A C 1
ATOM 1418 O O . VAL A 1 186 ? 9.812 -9.750 -17.957 1.00 92.62 186 VAL A O 1
ATOM 1421 N N . GLY A 1 187 ? 12.027 -9.861 -17.559 1.00 91.31 187 GLY A N 1
ATOM 1422 C CA . GLY A 1 187 ? 12.445 -9.033 -18.694 1.00 91.31 187 GLY A CA 1
ATOM 1423 C C . GLY A 1 187 ? 12.470 -7.530 -18.414 1.00 91.31 187 GLY A C 1
ATOM 1424 O O . GLY A 1 187 ? 12.955 -6.780 -19.256 1.00 91.31 187 GLY A O 1
ATOM 1425 N N . TYR A 1 188 ? 12.011 -7.080 -17.241 1.00 93.94 188 TYR A N 1
ATOM 1426 C CA . TYR A 1 188 ? 12.175 -5.684 -16.846 1.00 93.94 188 TYR A CA 1
ATOM 1427 C C . TYR A 1 188 ? 13.616 -5.439 -16.399 1.00 93.94 188 TYR A C 1
ATOM 1429 O O . TYR A 1 188 ? 14.197 -6.236 -15.657 1.00 93.94 188 TYR A O 1
ATOM 1437 N N . ARG A 1 189 ? 14.183 -4.304 -16.808 1.00 93.69 189 ARG A N 1
ATOM 1438 C CA . ARG A 1 189 ? 15.472 -3.834 -16.304 1.00 93.69 189 ARG A CA 1
ATOM 1439 C C . ARG A 1 189 ? 15.260 -3.096 -14.989 1.00 93.69 189 ARG A C 1
ATOM 1441 O O . ARG A 1 189 ? 14.528 -2.110 -14.936 1.00 93.69 189 ARG A O 1
ATOM 1448 N N . THR A 1 190 ? 15.914 -3.548 -13.927 1.00 94.25 190 THR A N 1
ATOM 1449 C CA . THR A 1 190 ? 15.859 -2.859 -12.634 1.00 94.25 190 THR A CA 1
ATOM 1450 C C . THR A 1 190 ? 16.818 -1.674 -12.626 1.00 94.25 190 THR A C 1
ATOM 1452 O O . THR A 1 190 ? 17.998 -1.819 -12.943 1.00 94.25 190 THR A O 1
ATOM 1455 N N . VAL A 1 191 ? 16.315 -0.507 -12.237 1.00 93.81 191 VAL A N 1
ATOM 1456 C CA . VAL A 1 191 ? 17.092 0.708 -11.988 1.00 93.81 191 VAL A CA 1
ATOM 1457 C C . VAL A 1 191 ? 16.956 1.056 -10.513 1.00 93.81 191 VAL A C 1
ATOM 1459 O O . VAL A 1 191 ? 15.846 1.262 -10.021 1.00 93.81 191 VAL A O 1
ATOM 1462 N N . ASP A 1 192 ? 18.082 1.114 -9.805 1.00 92.75 192 ASP A N 1
ATOM 1463 C CA . ASP A 1 192 ? 18.117 1.568 -8.416 1.00 92.75 192 ASP A CA 1
ATOM 1464 C C . ASP A 1 192 ? 18.141 3.098 -8.369 1.00 92.75 192 ASP A C 1
ATOM 1466 O O . ASP A 1 192 ? 19.144 3.747 -8.684 1.00 92.75 192 ASP A O 1
ATOM 1470 N N . MET A 1 193 ? 17.007 3.684 -7.992 1.00 88.06 193 MET A N 1
ATOM 1471 C CA . MET A 1 193 ? 16.869 5.135 -7.918 1.00 88.06 193 MET A CA 1
ATOM 1472 C C . MET A 1 193 ? 17.620 5.729 -6.722 1.00 88.06 193 MET A C 1
ATOM 1474 O O . MET A 1 193 ? 17.962 6.911 -6.753 1.00 88.06 193 MET A O 1
ATOM 1478 N N . GLY A 1 194 ? 17.901 4.936 -5.683 1.00 82.81 194 GLY A N 1
ATOM 1479 C CA . GLY A 1 194 ? 18.692 5.367 -4.534 1.00 82.81 194 GLY A CA 1
ATOM 1480 C C . GLY A 1 194 ? 20.132 5.665 -4.938 1.00 82.81 194 GLY A C 1
ATOM 1481 O O . GLY A 1 194 ? 20.652 6.737 -4.625 1.00 82.81 194 GLY A O 1
ATOM 1482 N N . SER A 1 195 ? 20.746 4.764 -5.709 1.00 81.31 195 SER A N 1
ATOM 1483 C CA . SER A 1 195 ? 22.099 4.964 -6.242 1.00 81.31 195 SER A CA 1
ATOM 1484 C C . SER A 1 195 ? 22.173 6.140 -7.218 1.00 81.31 195 SER A C 1
ATOM 1486 O O . SER A 1 195 ? 23.101 6.944 -7.140 1.00 81.31 195 SER A O 1
ATOM 1488 N N . LEU A 1 196 ? 21.182 6.275 -8.105 1.00 81.19 196 LEU A N 1
ATOM 1489 C CA . LEU A 1 196 ? 21.173 7.317 -9.136 1.00 81.19 196 LEU A CA 1
ATOM 1490 C C . LEU A 1 196 ? 21.051 8.720 -8.521 1.00 81.19 196 LEU A C 1
ATOM 1492 O O . LEU A 1 196 ? 21.834 9.615 -8.837 1.00 81.19 196 LEU A O 1
ATOM 1496 N N . LEU A 1 197 ? 20.117 8.903 -7.583 1.00 74.31 197 LEU A N 1
ATOM 1497 C CA . LEU A 1 197 ? 19.933 10.187 -6.902 1.00 74.31 197 LEU A CA 1
ATOM 1498 C C . LEU A 1 197 ? 21.079 10.502 -5.932 1.00 74.31 197 LEU A C 1
ATOM 1500 O O . LEU A 1 197 ? 21.474 11.661 -5.824 1.00 74.31 197 LEU A O 1
ATOM 1504 N N . GLY A 1 198 ? 21.643 9.491 -5.264 1.00 73.56 198 GLY A N 1
ATOM 1505 C CA . GLY A 1 198 ? 22.833 9.662 -4.427 1.00 73.56 198 GLY A CA 1
ATOM 1506 C C . GLY A 1 198 ? 24.048 10.140 -5.228 1.00 73.56 198 GLY A C 1
ATOM 1507 O O . GLY A 1 198 ? 24.753 11.047 -4.789 1.00 73.56 198 GLY A O 1
ATOM 1508 N N . GLY A 1 199 ? 24.247 9.598 -6.434 1.00 68.69 199 GLY A N 1
ATOM 1509 C CA . GLY A 1 199 ? 25.295 10.042 -7.357 1.00 68.69 199 GLY A CA 1
ATOM 1510 C C . GLY A 1 199 ? 25.098 11.484 -7.830 1.00 68.69 199 GLY A C 1
ATOM 1511 O O . GLY A 1 199 ? 26.044 12.267 -7.813 1.00 68.69 199 GLY A O 1
ATOM 1512 N N . LEU A 1 200 ? 23.861 11.870 -8.162 1.00 66.06 200 LEU A N 1
ATOM 1513 C CA . LEU A 1 200 ? 23.540 13.237 -8.584 1.00 66.06 200 LEU A CA 1
ATOM 1514 C C . LEU A 1 200 ? 23.735 14.259 -7.451 1.00 66.06 200 LEU A C 1
ATOM 1516 O O . LEU A 1 200 ? 24.273 15.338 -7.681 1.00 66.06 200 LEU A O 1
ATOM 1520 N N . GLN A 1 201 ? 23.354 13.916 -6.216 1.00 63.34 201 GLN A N 1
ATOM 1521 C CA . GLN A 1 201 ? 23.608 14.760 -5.044 1.00 63.34 201 GLN A CA 1
ATOM 1522 C C . GLN A 1 201 ? 25.113 14.901 -4.766 1.00 63.34 201 GLN A C 1
ATOM 1524 O O . GLN A 1 201 ? 25.563 15.978 -4.389 1.00 63.34 201 GLN A O 1
ATOM 1529 N N . GLY A 1 202 ? 25.898 13.842 -4.983 1.00 62.62 202 GLY A N 1
ATOM 1530 C CA . GLY A 1 202 ? 27.359 13.894 -4.894 1.00 62.62 202 GLY A CA 1
ATOM 1531 C C . GLY A 1 202 ? 28.001 14.774 -5.971 1.00 62.62 202 GLY A C 1
ATOM 1532 O O . GLY A 1 202 ? 28.981 15.453 -5.691 1.00 62.62 202 GLY A O 1
ATOM 1533 N N . LEU A 1 203 ? 27.423 14.818 -7.172 1.00 59.44 203 LEU A N 1
ATOM 1534 C CA . LEU A 1 203 ? 27.888 15.649 -8.290 1.00 59.44 203 LEU A CA 1
ATOM 1535 C C . LEU A 1 203 ? 27.494 17.127 -8.146 1.00 59.44 203 LEU A C 1
ATOM 1537 O O . LEU A 1 203 ? 28.267 18.007 -8.505 1.00 59.44 203 LEU A O 1
ATOM 1541 N N . LEU A 1 204 ? 26.313 17.407 -7.590 1.00 57.16 204 LEU A N 1
ATOM 1542 C CA . LEU A 1 204 ? 25.817 18.773 -7.367 1.00 57.16 204 LEU A CA 1
ATOM 1543 C C . LEU A 1 204 ? 26.223 19.356 -6.002 1.00 57.16 204 LEU A C 1
ATOM 1545 O O . LEU A 1 204 ? 26.177 20.567 -5.812 1.00 57.16 204 LEU A O 1
ATOM 1549 N N . GLY A 1 205 ? 26.590 18.505 -5.041 1.00 53.88 205 GLY A N 1
ATOM 1550 C CA . GLY A 1 205 ? 26.979 18.882 -3.677 1.00 53.88 205 GLY A CA 1
ATOM 1551 C C . GLY A 1 205 ? 28.436 18.569 -3.321 1.00 53.88 205 GLY A C 1
ATOM 1552 O O . GLY A 1 205 ? 28.860 18.838 -2.197 1.00 53.88 205 GLY A O 1
ATOM 1553 N N . GLY A 1 206 ? 29.206 17.993 -4.245 1.00 49.88 206 GLY A N 1
ATOM 1554 C CA . GLY A 1 206 ? 30.606 17.633 -4.054 1.00 49.88 206 GLY A CA 1
ATOM 1555 C C . GLY A 1 206 ? 31.543 18.665 -4.668 1.00 49.88 206 GLY A C 1
ATOM 1556 O O . GLY A 1 206 ? 31.637 18.777 -5.883 1.00 49.88 206 GLY A O 1
ATOM 1557 N N . SER A 1 207 ? 32.301 19.345 -3.806 1.00 48.19 207 SER A N 1
ATOM 1558 C CA . SER A 1 207 ? 33.429 20.245 -4.108 1.00 48.19 207 SER A CA 1
ATOM 1559 C C . SER A 1 207 ? 33.101 21.639 -4.668 1.00 48.19 207 SER A C 1
ATOM 1561 O O . SER A 1 207 ? 33.269 21.927 -5.845 1.00 48.19 207 SER A O 1
ATOM 1563 N N . GLY A 1 208 ? 32.760 22.576 -3.776 1.00 46.81 208 GLY A N 1
ATOM 1564 C CA . GLY A 1 208 ? 32.952 23.998 -4.077 1.00 46.81 208 GLY A CA 1
ATOM 1565 C C . GLY A 1 208 ? 32.155 24.959 -3.204 1.00 46.81 208 GLY A C 1
ATOM 1566 O O . GLY A 1 208 ? 30.992 25.216 -3.474 1.00 46.81 208 GLY A O 1
ATOM 1567 N N . GLY A 1 209 ? 32.810 25.568 -2.212 1.00 43.44 209 GLY A N 1
ATOM 1568 C CA . GLY A 1 209 ? 32.385 26.872 -1.692 1.00 43.44 209 GLY A CA 1
ATOM 1569 C C . GLY A 1 209 ? 31.461 26.848 -0.476 1.00 43.44 209 GLY A C 1
ATOM 1570 O O . GLY A 1 209 ? 30.253 27.042 -0.562 1.00 43.44 209 GLY A O 1
ATOM 1571 N N . GLN A 1 210 ? 32.069 26.741 0.700 1.00 51.97 210 GLN A N 1
ATOM 1572 C CA . GLN A 1 210 ? 31.483 27.155 1.971 1.00 51.97 210 GLN A CA 1
ATOM 1573 C C . GLN A 1 210 ? 31.378 28.695 2.013 1.00 51.97 210 GLN A C 1
ATOM 1575 O O . GLN A 1 210 ? 32.232 29.341 2.601 1.00 51.97 210 GLN A O 1
ATOM 1580 N N . SER A 1 211 ? 30.396 29.297 1.328 1.00 50.06 211 SER A N 1
ATOM 1581 C CA . SER A 1 211 ? 29.955 30.699 1.508 1.00 50.06 211 SER A CA 1
ATOM 1582 C C . SER A 1 211 ? 28.838 31.031 0.502 1.00 50.06 211 SER A C 1
ATOM 1584 O O . SER A 1 211 ? 29.119 31.242 -0.672 1.00 50.06 211 SER A O 1
ATOM 1586 N N . GLY A 1 212 ? 27.568 31.062 0.927 1.00 46.66 212 GLY A N 1
ATOM 1587 C CA . GLY A 1 212 ? 26.462 31.506 0.051 1.00 46.66 212 GLY A CA 1
ATOM 1588 C C . GLY A 1 212 ? 25.058 30.958 0.349 1.00 46.66 212 GLY A C 1
ATOM 1589 O O . GLY A 1 212 ? 24.125 31.222 -0.403 1.00 46.66 212 GLY A O 1
ATOM 1590 N N . GLY A 1 213 ? 24.874 30.194 1.430 1.00 46.34 213 GLY A N 1
ATOM 1591 C CA . GLY A 1 213 ? 23.648 29.433 1.724 1.00 46.34 213 GLY A CA 1
ATOM 1592 C C . GLY A 1 213 ? 22.407 30.213 2.185 1.00 46.34 213 GLY A C 1
ATOM 1593 O O . GLY A 1 213 ? 21.589 29.639 2.895 1.00 46.34 213 GLY A O 1
ATOM 1594 N N . SER A 1 214 ? 22.236 31.485 1.821 1.00 52.75 214 SER A N 1
ATOM 1595 C CA . SER A 1 214 ? 21.106 32.314 2.285 1.00 52.75 214 SER A CA 1
ATOM 1596 C C . SER A 1 214 ? 20.178 32.845 1.183 1.00 52.75 214 SER A C 1
ATOM 1598 O O . SER A 1 214 ? 19.177 33.474 1.512 1.00 52.75 214 SER A O 1
ATOM 1600 N N . MET A 1 215 ? 20.426 32.560 -0.104 1.00 53.88 215 MET A N 1
ATOM 1601 C CA . MET A 1 215 ? 19.551 33.044 -1.194 1.00 53.88 215 MET A CA 1
ATOM 1602 C C . MET A 1 215 ? 18.591 32.001 -1.793 1.00 53.88 215 MET A C 1
ATOM 1604 O O . MET A 1 215 ? 17.559 32.390 -2.326 1.00 53.88 215 MET A O 1
ATOM 1608 N N . MET A 1 216 ? 18.854 30.691 -1.688 1.00 54.12 216 MET A N 1
ATOM 1609 C CA . MET A 1 216 ? 18.001 29.676 -2.347 1.00 54.12 216 MET A CA 1
ATOM 1610 C C . MET A 1 216 ? 16.820 29.165 -1.512 1.00 54.12 216 MET A C 1
ATOM 1612 O O . MET A 1 216 ? 15.894 28.593 -2.074 1.00 54.12 216 MET A O 1
ATOM 1616 N N . GLN A 1 217 ? 16.806 29.370 -0.192 1.00 55.88 217 GLN A N 1
ATOM 1617 C CA . GLN A 1 217 ? 15.727 28.846 0.666 1.00 55.88 217 GLN A CA 1
ATOM 1618 C C . GLN A 1 217 ? 14.436 29.682 0.625 1.00 55.88 217 GLN A C 1
ATOM 1620 O O . GLN A 1 217 ? 13.411 29.229 1.123 1.00 55.88 217 GLN A O 1
ATOM 1625 N N . ASN A 1 218 ? 14.471 30.866 0.002 1.00 53.16 218 ASN A N 1
ATOM 1626 C CA . ASN A 1 218 ? 13.321 31.768 -0.129 1.00 53.16 218 ASN A CA 1
ATOM 1627 C C . ASN A 1 218 ? 12.769 31.842 -1.560 1.00 53.16 218 ASN A C 1
ATOM 1629 O O . ASN A 1 218 ? 11.957 32.715 -1.853 1.00 53.16 218 ASN A O 1
ATOM 1633 N N . MET A 1 219 ? 13.226 30.974 -2.464 1.00 64.62 219 MET A N 1
ATOM 1634 C CA . MET A 1 219 ? 12.707 30.956 -3.827 1.00 64.62 219 MET A CA 1
ATOM 1635 C C . MET A 1 219 ? 11.376 30.207 -3.834 1.00 64.62 219 MET A C 1
ATOM 1637 O O . MET A 1 219 ? 11.328 29.004 -3.574 1.00 64.62 219 MET A O 1
ATOM 1641 N N . ASP A 1 220 ? 10.289 30.929 -4.086 1.00 75.50 220 ASP A N 1
ATOM 1642 C CA . ASP A 1 220 ? 8.982 30.313 -4.271 1.00 75.50 220 ASP A CA 1
ATOM 1643 C C . ASP A 1 220 ? 8.956 29.428 -5.530 1.00 75.50 220 ASP A C 1
ATOM 1645 O O . ASP A 1 220 ? 9.746 29.574 -6.472 1.00 75.50 220 ASP A O 1
ATOM 1649 N N . SER A 1 221 ? 8.039 28.461 -5.535 1.00 69.25 221 SER A N 1
ATOM 1650 C CA . SER A 1 221 ? 7.872 27.508 -6.636 1.00 69.25 221 SER A CA 1
ATOM 1651 C C . SER A 1 221 ? 7.547 28.189 -7.968 1.00 69.25 221 SER A C 1
ATOM 1653 O O . SER A 1 221 ? 7.824 27.627 -9.023 1.00 69.25 221 SER A O 1
ATOM 1655 N N . GLU A 1 222 ? 6.978 29.395 -7.930 1.00 68.69 222 GLU A N 1
ATOM 1656 C CA . GLU A 1 222 ? 6.609 30.156 -9.122 1.00 68.69 222 GLU A CA 1
ATOM 1657 C C . GLU A 1 22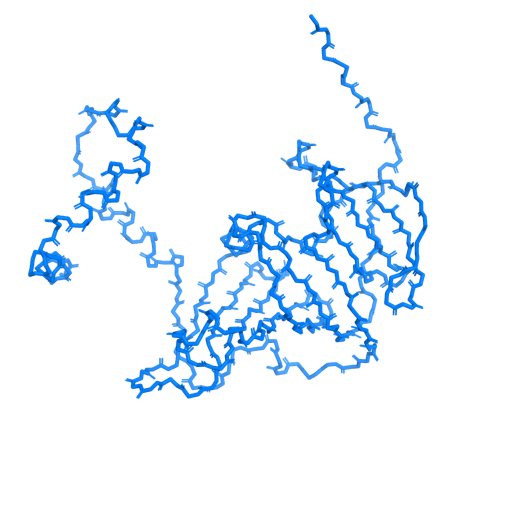2 ? 7.848 30.713 -9.838 1.00 68.69 222 GLU A C 1
ATOM 1659 O O . GLU A 1 222 ? 7.947 30.670 -11.065 1.00 68.69 222 GLU A O 1
ATOM 1664 N N . THR A 1 223 ? 8.840 31.164 -9.073 1.00 75.12 223 THR A N 1
ATOM 1665 C CA . THR A 1 223 ? 10.120 31.654 -9.588 1.00 75.12 223 THR A CA 1
ATOM 1666 C C . THR A 1 223 ? 10.945 30.516 -10.197 1.00 75.12 223 THR A C 1
ATOM 1668 O O . THR A 1 223 ? 11.520 30.674 -11.274 1.00 75.12 223 THR A O 1
ATOM 1671 N N . LEU A 1 224 ? 10.937 29.337 -9.567 1.00 74.25 224 LEU A N 1
ATOM 1672 C CA . LEU A 1 224 ? 11.550 28.120 -10.116 1.00 74.25 224 LEU A CA 1
ATOM 1673 C C . LEU A 1 224 ? 10.901 27.697 -11.440 1.00 74.25 224 LEU A C 1
ATOM 1675 O O . LEU A 1 224 ? 11.600 27.377 -12.401 1.00 74.25 224 LEU A O 1
ATOM 1679 N N . GLN A 1 225 ? 9.572 27.755 -11.516 1.00 72.50 225 GLN A N 1
ATOM 1680 C CA . GLN A 1 225 ? 8.839 27.398 -12.725 1.00 72.50 225 GLN A CA 1
ATOM 1681 C C . GLN A 1 225 ? 9.118 28.374 -13.879 1.00 72.50 225 GLN A C 1
ATOM 1683 O O . GLN A 1 225 ? 9.407 27.931 -14.990 1.00 72.50 225 GLN A O 1
ATOM 1688 N N . LYS A 1 226 ? 9.165 29.685 -13.607 1.00 76.50 226 LYS A N 1
ATOM 1689 C CA . LYS A 1 226 ? 9.542 30.703 -14.606 1.00 76.50 226 LYS A CA 1
ATOM 1690 C C . LYS A 1 226 ? 10.985 30.564 -15.086 1.00 76.50 226 LYS A C 1
ATOM 1692 O O . LYS A 1 226 ? 11.271 30.882 -16.237 1.00 76.50 226 LYS A O 1
ATOM 1697 N N . MET A 1 227 ? 11.907 30.099 -14.245 1.00 75.69 227 MET A N 1
ATOM 1698 C CA . MET A 1 227 ? 13.265 29.809 -14.711 1.00 75.69 227 MET A CA 1
ATOM 1699 C C . MET A 1 227 ? 13.283 28.605 -15.649 1.00 75.69 227 MET A C 1
ATOM 1701 O O . MET A 1 227 ? 13.909 28.687 -16.699 1.00 75.69 227 MET A O 1
ATOM 1705 N N . MET A 1 228 ? 12.562 27.530 -15.320 1.00 74.56 228 MET A N 1
ATOM 1706 C CA . MET A 1 228 ? 12.508 26.326 -16.158 1.00 74.56 228 MET A CA 1
ATOM 1707 C C . MET A 1 228 ? 11.836 26.562 -17.516 1.00 74.56 228 MET A C 1
ATOM 1709 O O . MET A 1 228 ? 12.272 25.982 -18.504 1.00 74.56 228 MET A O 1
ATOM 1713 N N . GLU A 1 229 ? 10.829 27.434 -17.589 1.00 83.12 229 GLU A N 1
ATOM 1714 C CA . GLU A 1 229 ? 10.180 27.806 -18.857 1.00 83.12 229 GLU A CA 1
ATOM 1715 C C . GLU A 1 229 ? 11.095 28.600 -19.804 1.00 83.12 229 GLU A C 1
ATOM 1717 O O . GLU A 1 229 ? 10.859 28.611 -21.010 1.00 83.12 229 GLU A O 1
ATOM 1722 N N . ASN A 1 230 ? 12.151 29.231 -19.281 1.00 82.19 230 ASN A N 1
ATOM 1723 C CA . ASN A 1 230 ? 13.086 30.044 -20.063 1.00 82.19 230 ASN A CA 1
ATOM 1724 C C . ASN A 1 230 ? 14.402 29.327 -20.404 1.00 82.19 230 ASN A C 1
ATOM 1726 O O . ASN A 1 230 ? 15.249 29.916 -21.078 1.00 82.19 230 ASN A O 1
ATOM 1730 N N . VAL A 1 231 ? 14.605 28.083 -19.956 1.00 84.25 231 VAL A N 1
ATOM 1731 C CA . VAL A 1 231 ? 15.784 27.310 -20.366 1.00 84.25 231 VAL A CA 1
ATOM 1732 C C . VAL A 1 231 ? 15.530 26.734 -21.750 1.00 84.25 231 VAL A C 1
ATOM 1734 O O . VAL A 1 231 ? 14.606 25.944 -21.946 1.00 84.25 231 VAL A O 1
ATOM 1737 N N . ASP A 1 232 ? 16.359 27.121 -22.716 1.00 87.38 232 ASP A N 1
ATOM 1738 C CA . ASP A 1 232 ? 16.237 26.590 -24.063 1.00 87.38 232 ASP A CA 1
ATOM 1739 C C . ASP A 1 232 ? 16.563 25.073 -24.093 1.00 87.38 232 ASP A C 1
ATOM 1741 O O . ASP A 1 232 ? 17.411 24.589 -23.327 1.00 87.38 232 ASP A O 1
ATOM 1745 N N . PRO A 1 233 ? 15.906 24.293 -24.970 1.00 81.12 233 PRO A N 1
ATOM 1746 C CA . PRO A 1 233 ? 16.094 22.845 -25.030 1.00 81.12 233 PRO A CA 1
ATOM 1747 C C . PRO A 1 233 ? 17.526 22.398 -25.366 1.00 81.12 233 PRO A C 1
ATOM 1749 O O . PRO A 1 233 ? 17.937 21.323 -24.926 1.00 81.12 233 PRO A O 1
ATOM 1752 N N . GLU A 1 234 ? 18.300 23.192 -26.116 1.00 79.94 234 GLU A N 1
ATOM 1753 C CA . GLU A 1 234 ? 19.683 22.847 -26.471 1.00 79.94 234 GLU A CA 1
ATOM 1754 C C . GLU A 1 234 ? 20.614 22.969 -25.264 1.00 79.94 234 GLU A C 1
ATOM 1756 O O . GLU A 1 234 ? 21.499 22.133 -25.070 1.00 79.94 234 GLU A O 1
ATOM 1761 N N . THR A 1 235 ? 20.400 23.976 -24.422 1.00 77.75 235 THR A N 1
ATOM 1762 C CA . THR A 1 235 ? 21.119 24.152 -23.160 1.00 77.75 235 THR A CA 1
ATOM 1763 C C . THR A 1 235 ? 20.838 22.982 -22.220 1.00 77.75 235 THR A C 1
ATOM 1765 O O . THR A 1 235 ? 21.769 22.424 -21.634 1.00 77.75 235 THR A O 1
ATOM 1768 N N . LEU A 1 236 ? 19.586 22.523 -22.152 1.00 74.62 236 LEU A N 1
ATOM 1769 C CA . LEU A 1 236 ? 19.203 21.344 -21.371 1.00 74.62 236 LEU A CA 1
ATOM 1770 C C . LEU A 1 236 ? 19.869 20.061 -21.906 1.00 74.62 236 LEU A C 1
ATOM 1772 O O . LEU A 1 236 ? 20.355 19.233 -21.134 1.00 74.62 236 LEU A O 1
ATOM 1776 N N . GLN A 1 237 ? 19.970 19.922 -23.231 1.00 79.31 237 GLN A N 1
ATOM 1777 C CA . GLN A 1 237 ? 20.626 18.786 -23.881 1.00 79.31 237 GLN A CA 1
ATOM 1778 C C . GLN A 1 237 ? 22.152 18.793 -23.692 1.00 79.31 237 GLN A C 1
ATOM 1780 O O . GLN A 1 237 ? 22.742 17.737 -23.457 1.00 79.31 237 GLN A O 1
ATOM 1785 N N . LYS A 1 238 ? 22.794 19.968 -23.718 1.00 78.69 238 LYS A N 1
ATOM 1786 C CA . LYS A 1 238 ? 24.231 20.119 -23.432 1.00 78.69 238 LYS A CA 1
ATOM 1787 C C . LYS A 1 238 ? 24.568 19.769 -21.986 1.00 78.69 238 LYS A C 1
ATOM 1789 O O . LYS A 1 238 ? 25.549 19.066 -21.768 1.00 78.69 238 LYS A O 1
ATOM 1794 N N . MET A 1 239 ? 23.739 20.175 -21.020 1.00 72.62 239 MET A N 1
ATOM 1795 C CA . MET A 1 239 ? 23.932 19.805 -19.610 1.00 72.62 239 MET A CA 1
ATOM 1796 C C . MET A 1 239 ? 23.844 18.289 -19.385 1.00 72.62 239 MET A C 1
ATOM 1798 O O . MET A 1 239 ? 24.599 17.743 -18.585 1.00 72.62 239 MET A O 1
ATOM 1802 N N . LEU A 1 240 ? 22.957 17.595 -20.109 1.00 73.25 240 LEU A N 1
ATOM 1803 C CA . LEU A 1 240 ? 22.839 16.134 -20.038 1.00 73.25 240 LEU A CA 1
ATOM 1804 C C . LEU A 1 240 ? 24.031 15.406 -20.681 1.00 73.25 240 LEU A C 1
ATOM 1806 O O . LEU A 1 240 ? 24.363 14.300 -20.263 1.00 73.25 240 LEU A O 1
ATOM 1810 N N . GLN A 1 241 ? 24.676 16.009 -21.683 1.00 79.75 241 GLN A N 1
ATOM 1811 C CA . GLN A 1 241 ? 25.834 15.430 -22.373 1.00 79.75 241 GLN A CA 1
ATOM 1812 C C . GLN A 1 241 ? 27.167 15.713 -21.668 1.00 79.75 241 GLN A C 1
ATOM 1814 O O . GLN A 1 241 ? 28.071 14.891 -21.750 1.00 79.75 241 GLN A O 1
ATOM 1819 N N . SER A 1 242 ? 27.300 16.835 -20.954 1.00 72.69 242 SER A N 1
ATOM 1820 C CA . SER A 1 242 ? 28.537 17.210 -20.252 1.00 72.69 242 SER A CA 1
ATOM 1821 C C . SER A 1 242 ? 28.725 16.532 -18.886 1.00 72.69 242 SER A C 1
ATOM 1823 O O . SER A 1 242 ? 29.668 16.866 -18.175 1.00 72.69 242 SER A O 1
ATOM 1825 N N . GLY A 1 243 ? 27.806 15.646 -18.488 1.00 60.25 243 GLY A N 1
ATOM 1826 C CA . GLY A 1 243 ? 27.815 14.940 -17.200 1.00 60.25 243 GLY A CA 1
ATOM 1827 C C . GLY A 1 243 ? 28.297 13.483 -17.247 1.00 60.25 243 GLY A C 1
ATOM 1828 O O . GLY A 1 243 ? 28.079 12.766 -16.270 1.00 60.25 243 GLY A O 1
ATOM 1829 N N . GLN A 1 244 ? 28.888 13.034 -18.361 1.00 46.44 244 GLN A N 1
ATOM 1830 C CA . GLN A 1 244 ? 29.630 11.765 -18.473 1.00 46.44 244 GLN A CA 1
ATOM 1831 C C . GLN A 1 244 ? 31.130 12.019 -18.344 1.00 46.44 244 GLN A C 1
ATOM 1833 O O . GLN A 1 244 ? 31.807 11.153 -17.747 1.00 46.44 244 GLN A O 1
#

Solvent-accessible surface area (backbone atoms only — not comparable to full-atom values): 14050 Å² total; per-residue (Å²): 135,81,83,80,76,74,74,78,61,100,63,64,37,68,61,62,64,50,76,66,25,31,40,31,38,29,40,36,39,41,77,92,76,72,43,74,44,49,30,40,38,40,35,45,82,75,34,39,28,40,37,40,56,63,48,84,87,44,65,84,45,72,33,59,26,47,34,40,33,41,30,74,88,81,44,42,26,40,39,32,62,36,74,72,50,97,86,57,85,53,52,30,39,35,40,48,49,69,59,52,34,59,74,56,72,64,68,64,83,77,51,82,78,27,36,23,41,79,78,51,70,49,73,50,58,90,39,69,21,40,26,28,45,34,28,32,84,92,42,69,88,52,43,27,34,32,30,30,26,90,57,14,47,74,39,31,32,24,48,66,86,51,93,56,55,38,30,37,42,62,40,75,47,78,45,91,66,68,72,70,73,76,45,85,64,88,86,46,47,76,42,58,50,61,62,54,53,51,51,49,49,47,65,77,68,52,86,83,76,100,76,75,93,78,67,73,88,77,64,52,73,66,60,55,49,56,52,59,76,68,56,54,72,65,61,57,51,48,58,66,63,76,72,120

Sequence (244 aa):
MLAGLLAINAQAAQPPQPKAAYQAQVDIWDARNNRVYPAVVNAYTSKMRIRMQKTQEMQNMPGDAAVAVFDPVTGEAFVYPTGRVAAGEQIVMKLDMQRVSSMLGGASFDVSHLQGQKIGHRTVAGEGCDEWQLASPQQPNKQGVACITQDGVVLSARELNARRDNYLVRQISRGPQDAKLFMPPVGYRTVDMGSLLGGLQGLLGGSGGQSGGSMMQNMDSETLQKMMENVDPETLQKMLQSGQ

Organism: NCBI:txid2083153

Foldseek 3Di:
DDPPPPPPPPPWAQFAAAPFWKKFFKWAADPVVRDTWTWIWTDDDQKIKIWTAQDPVCPPPFAGTKMKIDHVVVQKIWIWHYHDGPDDAGAIEIDGPVVVCVVSVNPDQDSRQKIWDFDAWDDALNAIFTWTWIAHPVGRVFIKIFTAHPSGHTQFIDTPPDPDTSMHTNHMDTDDDDPVSNDDDPRHHYDYPVVVVVVVCCVVVPDDDPDDPPPPVPDDPVNVVVVVVPDDVVNVVVVVVVPD

Radius of gyration: 21.39 Å; Cα contacts (8 Å, |Δi|>4): 433; chains: 1; bounding box: 53×50×57 Å

pLDDT: mean 83.71, std 15.05, range [40.06, 98.56]

Nearest PDB structures (foldseek):
  6jld-assembly2_C  TM=5.977E-01  e=2.182E-06  Homo sapiens
  6e8n-assembly1_B  TM=6.194E-01  e=3.926E-06  Homo sapiens
  6jl9-assembly1_A  TM=5.987E-01  e=2.169E-05  Xenopus tropicalis
  6jla-assembly2_C  TM=5.587E-01  e=2.169E-05  Mus musculus